Protein AF-A0A1J8PQL1-F1 (afdb_monomer)

Foldseek 3Di:
DDDDPFWDWAADPVDRFKIWTWGDPPDDPVQQVQQVVQLVVCVVLVAAAWAWDDKDWDDPPPDDDITTTTITTDQPPKDKFFLQDPDDPPDADDPVLLQQADPQLLVNLVSVLVSLVVPVQWAWARFIWIAHSNNHTHTHDTSDTGDPDPDDDPSNVRSVSSNVSSVRNSVNSVVSVVVCVPLPFQEEEEEEPCCCVVDPPVVVVVVVVLVVRQRYWYWYAHPVVRDIDTPHHHPCRVVDDGPYYHYHD

Sequence (249 aa):
LGEGTFKSAYAFRDNPNLIFLALQENEETQILTEEIRMLGELNKLGVKTPKFYRKASFTPGGGLIERHGLIVQRITEAKDIKLNEEIDENTRLSQEVLDYSNQKTLRDIKRLQQVFAHNPDLTVDDFQGIIDQDGQLYIIDPIDVGNTSEYTLDYSTNHELNLFNLMRVEEDIFEHHRRFTKKNSNHIIYIDKTLWESNDELREKLLKEGQENINKVIVQYDALTNEKTIITQPDNFRDLIFDTIEVIT

Radius of gyration: 23.53 Å; Cα contacts (8 Å, |Δi|>4): 413; chains: 1; bounding box: 64×40×65 Å

Organism: NCBI:txid2360

Structure (mmCIF, N/CA/C/O backbone):
data_AF-A0A1J8PQL1-F1
#
_entry.id   AF-A0A1J8PQL1-F1
#
loop_
_atom_site.group_PDB
_atom_site.id
_atom_site.type_symbol
_atom_site.label_atom_id
_atom_site.label_alt_id
_atom_site.label_comp_id
_atom_site.label_asym_id
_atom_site.label_entity_id
_atom_site.label_seq_id
_atom_site.pdbx_PDB_ins_code
_atom_site.Cartn_x
_atom_site.Cartn_y
_atom_site.Cartn_z
_atom_site.occupancy
_atom_site.B_iso_or_equiv
_atom_site.auth_seq_id
_atom_site.auth_comp_id
_atom_site.auth_asym_id
_atom_site.auth_atom_id
_atom_site.pdbx_PDB_model_num
ATOM 1 N N . LEU A 1 1 ? -3.520 5.932 -18.266 1.00 84.00 1 LEU A N 1
ATOM 2 C CA . LEU A 1 1 ? -3.990 5.613 -16.896 1.00 84.00 1 LEU A CA 1
ATOM 3 C C . LEU A 1 1 ? -3.491 6.662 -15.923 1.00 84.00 1 LEU A C 1
ATOM 5 O O . LEU A 1 1 ? -4.283 7.128 -15.127 1.00 84.00 1 LEU A O 1
ATOM 9 N N . GLY A 1 2 ? -2.232 7.064 -16.052 1.00 84.56 2 GLY A N 1
ATOM 10 C CA . GLY A 1 2 ? -1.658 8.230 -15.395 1.00 84.56 2 GLY A CA 1
ATOM 11 C C . GLY A 1 2 ? -0.368 8.611 -16.113 1.00 84.56 2 GLY A C 1
ATOM 12 O O . GLY A 1 2 ? 0.132 7.832 -16.935 1.00 84.56 2 GLY A O 1
ATOM 13 N N . GLU A 1 3 ? 0.138 9.796 -15.822 1.00 86.75 3 GLU A N 1
ATOM 14 C CA . GLU A 1 3 ? 1.417 10.288 -16.315 1.00 86.75 3 GLU A CA 1
ATOM 15 C C . GLU A 1 3 ? 2.187 10.863 -15.130 1.00 86.75 3 GLU A C 1
ATOM 17 O O . GLU A 1 3 ? 1.678 11.733 -14.429 1.00 86.75 3 GLU A O 1
ATOM 22 N N . GLY A 1 4 ? 3.377 10.323 -14.883 1.00 84.38 4 GLY A N 1
ATOM 23 C CA . GLY A 1 4 ? 4.329 10.840 -13.912 1.00 84.38 4 GLY A CA 1
ATOM 24 C C . GLY A 1 4 ? 5.528 11.477 -14.607 1.00 84.38 4 GLY A C 1
ATOM 25 O O . GLY A 1 4 ? 5.636 11.475 -15.837 1.00 84.38 4 GLY A O 1
ATOM 26 N N . THR A 1 5 ? 6.459 11.981 -13.797 1.00 85.81 5 THR A N 1
ATOM 27 C CA . THR A 1 5 ? 7.665 12.679 -14.266 1.00 85.81 5 THR A CA 1
ATOM 28 C C . THR A 1 5 ? 8.515 11.818 -15.199 1.00 85.81 5 THR A C 1
ATOM 30 O O . THR A 1 5 ? 8.931 12.297 -16.245 1.00 85.81 5 THR A O 1
ATOM 33 N N . PHE A 1 6 ? 8.730 10.545 -14.850 1.00 88.00 6 PHE A N 1
ATOM 34 C CA . PHE A 1 6 ? 9.636 9.650 -15.585 1.00 88.00 6 PHE A CA 1
ATOM 35 C C . PHE A 1 6 ? 8.916 8.591 -16.417 1.00 88.00 6 PHE A C 1
ATOM 37 O O . PHE A 1 6 ? 9.489 8.042 -17.360 1.00 88.00 6 PHE A O 1
ATOM 44 N N . LYS A 1 7 ? 7.661 8.272 -16.075 1.00 91.44 7 LYS A N 1
ATOM 45 C CA . LYS A 1 7 ? 6.903 7.188 -16.706 1.00 91.44 7 LYS A CA 1
ATOM 46 C C . LYS A 1 7 ? 5.443 7.553 -16.940 1.00 91.44 7 LYS A C 1
ATOM 48 O O . LYS A 1 7 ? 4.813 8.207 -16.113 1.00 91.44 7 LYS A O 1
ATOM 53 N N . SER A 1 8 ? 4.869 7.041 -18.023 1.00 92.00 8 SER A N 1
ATOM 54 C CA . SER A 1 8 ? 3.425 7.063 -18.276 1.00 92.00 8 SER A CA 1
ATOM 55 C C . SER A 1 8 ? 2.849 5.646 -18.227 1.00 92.00 8 SER A C 1
ATOM 57 O O . SER A 1 8 ? 3.434 4.695 -18.750 1.00 92.00 8 SER A O 1
ATOM 59 N N . ALA A 1 9 ? 1.670 5.492 -17.623 1.00 92.44 9 ALA A N 1
ATOM 60 C CA . ALA A 1 9 ? 1.007 4.202 -17.461 1.00 92.44 9 ALA A CA 1
ATOM 61 C C . ALA A 1 9 ? -0.063 3.967 -18.541 1.00 92.44 9 ALA A C 1
ATOM 63 O O . ALA A 1 9 ? -1.061 4.697 -18.633 1.00 92.44 9 ALA A O 1
ATOM 64 N N . TYR A 1 10 ? 0.087 2.885 -19.305 1.00 92.00 10 TYR A N 1
ATOM 65 C CA . TYR A 1 10 ? -0.828 2.460 -20.366 1.00 92.00 10 TYR A CA 1
ATOM 66 C C . TYR A 1 10 ? -1.550 1.163 -19.993 1.00 92.00 10 TYR A C 1
ATOM 68 O O . TYR A 1 10 ? -0.949 0.222 -19.480 1.00 92.00 10 TYR A O 1
ATOM 76 N N . ALA A 1 11 ? -2.852 1.098 -20.275 1.00 92.00 11 ALA A N 1
ATOM 77 C CA . ALA A 1 11 ? -3.638 -0.120 -20.102 1.00 92.00 11 ALA A CA 1
ATOM 78 C C . ALA A 1 11 ? -3.478 -1.048 -21.313 1.00 92.00 11 ALA A C 1
ATOM 80 O O . ALA A 1 11 ? -3.477 -0.583 -22.455 1.00 92.00 11 ALA A O 1
ATOM 81 N N . PHE A 1 12 ? -3.442 -2.359 -21.080 1.00 90.62 12 PHE A N 1
ATOM 82 C CA . PHE A 1 12 ? -3.642 -3.331 -22.152 1.00 90.62 12 PHE A CA 1
ATOM 83 C C . PHE A 1 12 ? -5.135 -3.475 -22.454 1.00 90.62 12 PHE A C 1
ATOM 85 O O . PHE A 1 12 ? -5.938 -3.671 -21.544 1.00 90.62 12 PHE A O 1
ATOM 92 N N . ARG A 1 13 ? -5.509 -3.417 -23.739 1.00 87.88 13 ARG A N 1
ATOM 93 C CA . ARG A 1 13 ? -6.907 -3.579 -24.177 1.00 87.88 13 ARG A CA 1
ATOM 94 C C . ARG A 1 13 ? -7.477 -4.942 -23.780 1.00 87.88 13 ARG A C 1
ATOM 96 O O . ARG A 1 13 ? -8.572 -5.006 -23.238 1.00 87.88 13 ARG A O 1
ATOM 103 N N . ASP A 1 14 ? -6.701 -5.998 -24.007 1.00 90.94 14 ASP A N 1
ATOM 104 C CA . ASP A 1 14 ? -7.158 -7.386 -23.858 1.00 90.94 14 ASP A CA 1
ATOM 105 C C . ASP A 1 14 ? -6.655 -8.043 -22.561 1.00 90.94 14 ASP A C 1
ATOM 107 O O . ASP A 1 14 ? -6.800 -9.248 -22.366 1.00 90.94 14 ASP A O 1
ATOM 111 N N . ASN A 1 15 ? -6.039 -7.267 -21.660 1.00 93.06 15 ASN A N 1
ATOM 112 C CA . ASN A 1 15 ? -5.609 -7.761 -20.355 1.00 93.06 15 ASN A CA 1
ATOM 113 C C . ASN A 1 15 ? -5.751 -6.672 -19.278 1.00 93.06 15 ASN A C 1
ATOM 115 O O . ASN A 1 15 ? -4.817 -5.898 -19.057 1.00 93.06 15 ASN A O 1
ATOM 119 N N . PRO A 1 16 ? -6.895 -6.608 -18.574 1.00 91.50 16 PRO A N 1
ATOM 120 C CA . PRO A 1 16 ? -7.147 -5.557 -17.594 1.00 91.50 16 PRO A CA 1
ATOM 121 C C . PRO A 1 16 ? -6.258 -5.663 -16.351 1.00 91.50 16 PRO A C 1
ATOM 123 O O . PRO A 1 16 ? -6.156 -4.682 -15.626 1.00 91.50 16 PRO A O 1
ATOM 126 N N . ASN A 1 17 ? -5.597 -6.802 -16.122 1.00 95.00 17 ASN A N 1
ATOM 127 C CA . ASN A 1 17 ? -4.769 -7.052 -14.939 1.00 95.00 17 ASN A CA 1
ATOM 128 C C . ASN A 1 17 ? -3.316 -6.592 -15.109 1.00 95.00 17 ASN A C 1
ATOM 130 O O . ASN A 1 17 ? -2.525 -6.719 -14.174 1.00 95.00 17 ASN A O 1
ATOM 134 N N . LEU A 1 18 ? -2.943 -6.093 -16.290 1.00 96.19 18 LEU A N 1
ATOM 135 C CA . LEU A 1 18 ? -1.595 -5.629 -16.595 1.00 96.19 18 LEU A CA 1
ATOM 136 C C . LEU A 1 18 ? -1.610 -4.176 -17.061 1.00 96.19 18 LEU A C 1
ATOM 138 O O . LEU A 1 18 ? -2.561 -3.708 -17.693 1.00 96.19 18 LEU A O 1
ATOM 142 N N . ILE A 1 19 ? -0.506 -3.488 -16.801 1.00 95.44 19 ILE A N 1
ATOM 143 C CA . ILE A 1 19 ? -0.196 -2.183 -17.386 1.00 95.44 19 ILE A CA 1
ATOM 144 C C . ILE A 1 19 ? 1.206 -2.193 -17.971 1.00 95.44 19 ILE A C 1
ATOM 146 O O . ILE A 1 19 ? 2.059 -2.990 -17.573 1.00 95.44 19 ILE A O 1
ATOM 150 N N . PHE A 1 20 ? 1.424 -1.303 -18.930 1.00 95.00 20 PHE A N 1
ATOM 151 C CA . PHE A 1 20 ? 2.747 -0.961 -19.415 1.00 95.00 20 PHE A CA 1
ATOM 152 C C . PHE A 1 20 ? 3.152 0.397 -18.841 1.00 95.00 20 PHE A C 1
ATOM 154 O O . PHE A 1 20 ? 2.496 1.400 -19.122 1.00 95.00 20 PHE A O 1
ATOM 161 N N . LEU A 1 21 ? 4.206 0.418 -18.030 1.00 94.69 21 LEU A N 1
ATOM 162 C CA . LEU A 1 21 ? 4.836 1.636 -17.528 1.00 94.69 21 LEU A CA 1
ATOM 163 C C . LEU A 1 21 ? 5.937 2.034 -18.510 1.00 94.69 21 LEU A C 1
ATOM 165 O O . LEU A 1 21 ? 7.013 1.437 -18.498 1.00 94.69 21 LEU A O 1
ATOM 169 N N . ALA A 1 22 ? 5.642 2.980 -19.397 1.00 93.81 22 ALA A N 1
ATOM 170 C CA . ALA A 1 22 ? 6.575 3.444 -20.417 1.00 93.81 22 ALA A CA 1
ATOM 171 C C . ALA A 1 22 ? 7.431 4.581 -19.876 1.00 93.81 22 ALA A C 1
ATOM 173 O O . ALA A 1 22 ? 6.878 5.509 -19.295 1.00 93.81 22 ALA A O 1
ATOM 174 N N . LEU A 1 23 ? 8.733 4.556 -20.138 1.00 93.38 23 LEU A N 1
ATOM 175 C CA . LEU A 1 23 ? 9.597 5.706 -19.910 1.00 93.38 23 LEU A CA 1
ATOM 176 C C . LEU A 1 23 ? 9.190 6.902 -20.785 1.00 93.38 23 LEU A C 1
ATOM 178 O O . LEU A 1 23 ? 8.766 6.750 -21.944 1.00 93.38 23 LEU A O 1
ATOM 182 N N . GLN A 1 24 ? 9.366 8.099 -20.231 1.00 89.50 24 GLN A N 1
ATOM 183 C CA . GLN A 1 24 ? 9.284 9.349 -20.980 1.00 89.50 24 GLN A CA 1
ATOM 184 C C . GLN A 1 24 ? 10.401 9.444 -22.038 1.00 89.50 24 GLN A C 1
ATOM 186 O O . GLN A 1 24 ? 11.319 8.624 -22.082 1.00 89.50 24 GLN A O 1
ATOM 191 N N . GLU A 1 25 ? 10.281 10.391 -22.976 1.00 82.75 25 GLU A N 1
ATOM 192 C CA . GLU A 1 25 ? 11.300 10.551 -24.025 1.00 82.75 25 GLU A CA 1
ATOM 193 C C . GLU A 1 25 ? 12.615 10.992 -23.398 1.00 82.75 25 GLU A C 1
ATOM 195 O O . GLU A 1 25 ? 12.621 11.868 -22.539 1.00 82.75 25 GLU A O 1
ATOM 200 N N . ASN A 1 26 ? 13.722 10.441 -23.897 1.00 83.19 26 ASN A N 1
ATOM 201 C CA . ASN A 1 26 ? 15.095 10.744 -23.473 1.00 83.19 26 ASN A CA 1
ATOM 202 C C . ASN A 1 26 ? 15.527 10.148 -22.123 1.00 83.19 26 ASN A C 1
ATOM 204 O O . ASN A 1 26 ? 16.679 10.333 -21.745 1.00 83.19 26 ASN A O 1
ATOM 208 N N . GLU A 1 27 ? 14.665 9.390 -21.444 1.00 87.25 27 GLU A N 1
ATOM 209 C CA . GLU A 1 27 ? 15.050 8.654 -20.238 1.00 87.25 27 GLU A CA 1
ATOM 210 C C . GLU A 1 27 ? 15.918 7.430 -20.562 1.00 87.25 27 GLU A C 1
ATOM 212 O O . GLU A 1 27 ? 15.696 6.706 -21.543 1.00 87.25 27 GLU A O 1
ATOM 217 N N . GLU A 1 28 ? 16.907 7.164 -19.711 1.00 87.50 28 GLU A N 1
ATOM 218 C CA . GLU A 1 28 ? 17.840 6.060 -19.910 1.00 87.50 28 GLU A CA 1
ATOM 219 C C . GLU A 1 28 ? 17.206 4.707 -19.567 1.00 87.50 28 GLU A C 1
ATOM 221 O O . GLU A 1 28 ? 16.705 4.469 -18.470 1.00 87.50 28 GLU A O 1
ATOM 226 N N . THR A 1 29 ? 17.306 3.741 -20.483 1.00 88.81 29 THR A N 1
ATOM 227 C CA . THR A 1 29 ? 16.756 2.387 -20.259 1.00 88.81 29 THR A CA 1
ATOM 228 C C . THR A 1 29 ? 17.408 1.633 -19.092 1.00 88.81 29 THR A C 1
ATOM 230 O O . THR A 1 29 ? 16.833 0.656 -18.601 1.00 88.81 29 THR A O 1
ATOM 233 N N . GLN A 1 30 ? 18.584 2.075 -18.626 1.00 89.75 30 GLN A N 1
ATOM 234 C CA . GLN A 1 30 ? 19.248 1.528 -17.442 1.00 89.75 30 GLN A CA 1
ATOM 235 C C . GLN A 1 30 ? 18.403 1.722 -16.175 1.00 89.75 30 GLN A C 1
ATOM 237 O O . GLN A 1 30 ? 18.366 0.806 -15.352 1.00 89.75 30 GLN A O 1
ATOM 242 N N . ILE A 1 31 ? 17.633 2.815 -16.084 1.00 88.31 31 ILE A N 1
ATOM 243 C CA . ILE A 1 31 ? 16.714 3.107 -14.970 1.00 88.31 31 ILE A CA 1
ATOM 244 C C . ILE A 1 31 ? 15.756 1.933 -14.735 1.00 88.31 31 ILE A C 1
ATOM 246 O O . ILE A 1 31 ? 15.565 1.493 -13.608 1.00 88.31 31 ILE A O 1
ATOM 250 N N . LEU A 1 32 ? 15.235 1.329 -15.809 1.00 92.31 32 LEU A N 1
ATOM 251 C CA . LEU A 1 32 ? 14.335 0.173 -15.715 1.00 92.31 32 LEU A CA 1
ATOM 252 C C . LEU A 1 32 ? 14.999 -1.058 -15.096 1.00 92.31 32 LEU A C 1
ATOM 254 O O . LEU A 1 32 ? 14.325 -1.900 -14.510 1.00 92.31 32 LEU A O 1
ATOM 258 N N . THR A 1 33 ? 16.305 -1.224 -15.301 1.00 91.94 33 THR A N 1
ATOM 259 C CA . THR A 1 33 ? 17.046 -2.367 -14.757 1.00 91.94 33 THR A CA 1
ATOM 260 C C . THR A 1 33 ? 17.330 -2.164 -13.276 1.00 91.94 33 THR A C 1
ATOM 262 O O . THR A 1 33 ? 17.146 -3.110 -12.510 1.00 91.94 33 THR A O 1
ATOM 265 N N . GLU A 1 34 ? 17.692 -0.945 -12.876 1.00 90.62 34 GLU A N 1
ATOM 266 C CA . GLU A 1 34 ? 17.861 -0.604 -11.463 1.00 90.62 34 GLU A CA 1
ATOM 267 C C . GLU A 1 34 ? 16.535 -0.688 -10.708 1.00 90.62 34 GLU A C 1
ATOM 269 O O . GLU A 1 34 ? 16.479 -1.366 -9.690 1.00 90.62 34 GLU A O 1
ATOM 274 N N . GLU A 1 35 ? 15.435 -0.155 -11.244 1.00 92.44 35 GLU A N 1
ATOM 275 C CA . GLU A 1 35 ? 14.118 -0.245 -10.598 1.00 92.44 35 GLU A CA 1
ATOM 276 C C . GLU A 1 35 ? 13.702 -1.705 -10.331 1.00 92.44 35 GLU A C 1
ATOM 278 O O . GLU A 1 35 ? 13.274 -2.048 -9.228 1.00 92.44 35 GLU A O 1
ATOM 283 N N . ILE A 1 36 ? 13.889 -2.606 -11.308 1.00 93.62 36 ILE A N 1
ATOM 284 C CA . ILE A 1 36 ? 13.628 -4.044 -11.118 1.00 93.62 3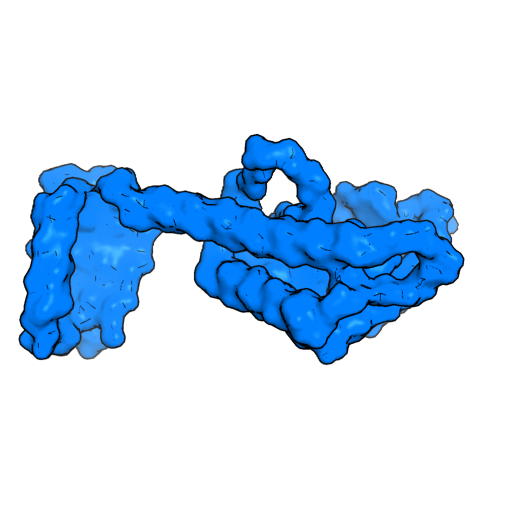6 ILE A CA 1
ATOM 285 C C . ILE A 1 36 ? 14.515 -4.619 -10.006 1.00 93.62 36 ILE A C 1
ATOM 287 O O . ILE A 1 36 ? 14.041 -5.439 -9.214 1.00 93.62 36 ILE A O 1
ATOM 291 N N . ARG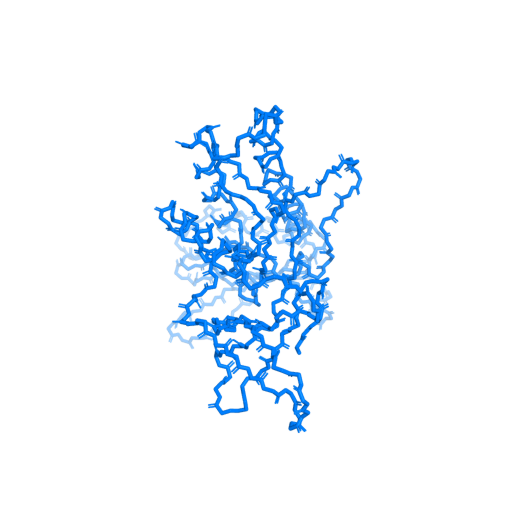 A 1 37 ? 15.794 -4.224 -9.950 1.00 94.19 37 ARG A N 1
ATOM 292 C CA . ARG A 1 37 ? 16.729 -4.664 -8.907 1.00 94.19 37 ARG A CA 1
ATOM 293 C C . ARG A 1 37 ? 16.260 -4.191 -7.531 1.00 94.19 37 ARG A C 1
ATOM 295 O O . ARG A 1 37 ? 16.118 -5.028 -6.643 1.00 94.19 37 ARG A O 1
ATOM 302 N N . MET A 1 38 ? 15.953 -2.903 -7.380 1.00 93.75 38 MET A N 1
ATOM 303 C CA . MET A 1 38 ? 15.501 -2.284 -6.129 1.00 93.75 38 MET A CA 1
ATOM 304 C C . MET A 1 38 ? 14.197 -2.900 -5.613 1.00 93.75 38 MET A C 1
ATOM 306 O O . MET A 1 38 ? 14.123 -3.348 -4.468 1.00 93.75 38 MET A O 1
ATOM 310 N N . LEU A 1 39 ? 13.177 -3.017 -6.472 1.00 94.38 39 LEU A N 1
ATOM 311 C CA . LEU A 1 39 ? 11.922 -3.699 -6.129 1.00 94.38 39 LEU A CA 1
ATOM 312 C C . LEU A 1 39 ? 12.162 -5.176 -5.780 1.00 94.38 39 LEU A C 1
ATOM 314 O O . LEU A 1 39 ? 11.469 -5.747 -4.936 1.00 94.38 39 LEU A O 1
ATOM 318 N N . GLY A 1 40 ? 13.146 -5.810 -6.419 1.00 94.12 40 GLY A N 1
ATOM 319 C CA . GLY A 1 40 ? 13.596 -7.159 -6.096 1.00 94.12 40 GLY A CA 1
ATOM 320 C C . GLY A 1 40 ? 14.170 -7.272 -4.682 1.00 94.12 40 GLY A C 1
ATOM 321 O O . GLY A 1 40 ? 13.804 -8.204 -3.966 1.00 94.12 40 GLY A O 1
ATOM 322 N N . GLU A 1 41 ? 15.020 -6.333 -4.261 1.00 93.31 41 GLU A N 1
ATOM 323 C CA . GLU A 1 41 ? 15.567 -6.300 -2.897 1.00 93.31 41 GLU A CA 1
ATOM 324 C C . GLU A 1 41 ? 14.464 -6.110 -1.849 1.00 93.31 41 GLU A C 1
ATOM 326 O O . GLU A 1 41 ? 14.394 -6.873 -0.885 1.00 93.31 41 GLU A O 1
ATOM 331 N N . LEU A 1 42 ? 13.520 -5.195 -2.085 1.00 94.69 42 LEU A N 1
ATOM 332 C CA . LEU A 1 42 ? 12.360 -5.007 -1.208 1.00 94.69 42 LEU A CA 1
ATOM 333 C C . LEU A 1 42 ? 11.509 -6.284 -1.095 1.00 94.69 42 LEU A C 1
ATOM 335 O O . LEU A 1 42 ? 11.171 -6.715 0.011 1.00 94.69 42 LEU A O 1
ATOM 339 N N . ASN A 1 43 ? 11.216 -6.952 -2.215 1.00 95.31 43 ASN A N 1
ATOM 340 C CA . ASN A 1 43 ? 10.458 -8.208 -2.202 1.00 95.31 43 ASN A CA 1
ATOM 341 C C . ASN A 1 43 ? 11.147 -9.317 -1.391 1.00 95.31 43 ASN A C 1
ATOM 343 O O . ASN A 1 43 ? 10.460 -10.088 -0.718 1.00 95.31 43 ASN A O 1
ATOM 347 N N . LYS A 1 44 ? 12.486 -9.410 -1.414 1.00 94.94 44 LYS A N 1
ATOM 348 C CA . LYS A 1 44 ? 13.233 -10.390 -0.597 1.00 94.94 44 LYS A CA 1
ATOM 349 C C . LYS A 1 44 ? 13.061 -10.146 0.901 1.00 94.94 44 LYS A C 1
ATOM 351 O O . LYS A 1 44 ? 13.074 -11.103 1.671 1.00 94.94 44 LYS A O 1
ATOM 356 N N . LEU A 1 45 ? 12.862 -8.891 1.301 1.00 95.06 45 LEU A N 1
ATOM 357 C CA . LEU A 1 45 ? 12.561 -8.498 2.679 1.00 95.06 45 LEU A CA 1
ATOM 358 C C . LEU A 1 45 ? 11.079 -8.695 3.047 1.00 95.06 45 LEU A C 1
ATOM 360 O O . LEU A 1 45 ? 10.673 -8.401 4.168 1.00 95.06 45 LEU A O 1
ATOM 364 N N . GLY A 1 46 ? 10.257 -9.201 2.122 1.00 94.25 46 GLY A N 1
ATOM 365 C CA . GLY A 1 46 ? 8.824 -9.402 2.328 1.00 94.25 46 GLY A CA 1
ATOM 366 C C . GLY A 1 46 ? 7.984 -8.137 2.138 1.00 94.25 46 GLY A C 1
ATOM 367 O O . GLY A 1 46 ? 6.794 -8.144 2.466 1.00 94.25 46 GLY A O 1
ATOM 368 N N . VAL A 1 47 ? 8.568 -7.063 1.597 1.00 96.12 47 VAL A N 1
ATOM 369 C CA . VAL A 1 47 ? 7.827 -5.864 1.195 1.00 96.12 47 VAL A CA 1
ATOM 370 C C . VAL A 1 47 ? 6.998 -6.184 -0.041 1.00 96.12 47 VAL A C 1
ATOM 372 O O . VAL A 1 47 ? 7.496 -6.749 -1.011 1.00 96.12 47 VAL A O 1
ATOM 375 N N . LYS A 1 48 ? 5.719 -5.811 -0.022 1.00 96.00 48 LYS A N 1
ATOM 376 C CA . LYS A 1 48 ? 4.833 -6.006 -1.169 1.00 96.00 48 LYS A CA 1
ATOM 377 C C . LYS A 1 48 ? 5.099 -4.947 -2.230 1.00 96.00 48 LYS A C 1
ATOM 379 O O . LYS A 1 48 ? 4.969 -3.757 -1.957 1.00 96.00 48 LYS A O 1
ATOM 384 N N . THR A 1 49 ? 5.363 -5.388 -3.452 1.00 96.62 49 THR A N 1
ATOM 385 C CA . THR A 1 49 ? 5.408 -4.542 -4.652 1.00 96.62 49 THR A CA 1
ATOM 386 C C . THR A 1 49 ? 4.428 -5.085 -5.696 1.00 96.62 49 THR A C 1
ATOM 388 O O . THR A 1 49 ? 4.044 -6.260 -5.622 1.00 96.62 49 THR A O 1
ATOM 391 N N . PRO A 1 50 ? 4.021 -4.300 -6.708 1.00 96.06 50 PRO A N 1
ATOM 392 C CA . PRO A 1 50 ? 3.317 -4.854 -7.854 1.00 96.06 50 PRO A CA 1
ATOM 393 C C . PRO A 1 50 ? 4.175 -5.925 -8.528 1.00 96.06 50 PRO A C 1
ATOM 395 O O . PRO A 1 50 ? 5.400 -5.796 -8.633 1.00 96.06 50 PRO A O 1
ATOM 398 N N . LYS A 1 51 ? 3.539 -6.997 -9.005 1.00 95.75 51 LYS A N 1
ATOM 399 C CA . LYS A 1 51 ? 4.270 -8.072 -9.679 1.00 95.75 51 LYS A CA 1
ATOM 400 C C . LYS A 1 51 ? 4.862 -7.582 -11.002 1.00 95.75 51 LYS A C 1
ATOM 402 O O . LYS A 1 51 ? 4.129 -7.190 -11.910 1.00 95.75 51 LYS A O 1
ATOM 407 N N . PHE A 1 52 ? 6.180 -7.684 -11.134 1.00 95.12 52 PHE A N 1
ATOM 408 C CA . PHE A 1 52 ? 6.887 -7.505 -12.398 1.00 95.12 52 PHE A CA 1
ATOM 409 C C . PHE A 1 52 ? 6.746 -8.750 -13.288 1.00 95.12 52 PHE A C 1
ATOM 411 O O . PHE A 1 52 ? 6.843 -9.881 -12.806 1.00 95.12 52 PHE A O 1
ATOM 418 N N . TYR A 1 53 ? 6.533 -8.547 -14.592 1.00 95.62 53 TYR A N 1
ATOM 419 C CA . TYR A 1 53 ? 6.443 -9.640 -15.566 1.00 95.62 53 TYR A CA 1
ATOM 420 C C . TYR A 1 53 ? 7.608 -9.643 -16.553 1.00 95.62 53 TYR A C 1
ATOM 422 O O . TYR A 1 53 ? 8.270 -10.668 -16.705 1.00 95.62 53 TYR A O 1
ATOM 430 N N . ARG A 1 54 ? 7.838 -8.533 -17.267 1.00 95.19 54 ARG A N 1
ATOM 431 C CA . ARG A 1 54 ? 8.951 -8.407 -18.224 1.00 95.19 54 ARG A CA 1
ATOM 432 C C . ARG A 1 54 ? 9.224 -6.957 -18.613 1.00 95.19 54 ARG A C 1
ATOM 434 O O . ARG A 1 54 ? 8.318 -6.126 -18.588 1.00 95.19 54 ARG A O 1
ATOM 441 N N . LYS A 1 55 ? 10.450 -6.694 -19.071 1.00 95.88 55 LYS A N 1
ATOM 442 C CA . LYS A 1 55 ? 10.776 -5.499 -19.859 1.00 95.88 55 LYS A CA 1
ATOM 443 C C . LYS A 1 55 ? 10.176 -5.642 -21.256 1.00 95.88 55 LYS A C 1
ATOM 445 O O . LYS A 1 55 ? 10.160 -6.742 -21.815 1.00 95.88 55 LYS A O 1
ATOM 450 N N . ALA A 1 56 ? 9.671 -4.551 -21.808 1.00 94.00 56 ALA A N 1
ATOM 451 C CA . ALA A 1 56 ? 9.162 -4.509 -23.170 1.00 94.00 56 ALA A CA 1
ATOM 452 C C . ALA A 1 56 ? 9.379 -3.120 -23.776 1.00 94.00 56 ALA A C 1
ATOM 454 O O . ALA A 1 56 ? 9.695 -2.160 -23.075 1.00 94.00 56 ALA A O 1
ATOM 455 N N . SER A 1 57 ? 9.197 -3.030 -25.084 1.00 91.69 57 SER A N 1
ATOM 456 C CA . SER A 1 57 ? 9.129 -1.771 -25.804 1.00 91.69 57 SER A CA 1
ATOM 457 C C . SER A 1 57 ? 7.911 -1.756 -26.718 1.00 91.69 57 SER A C 1
ATOM 459 O O . SER A 1 57 ? 7.399 -2.809 -27.112 1.00 91.69 57 SER A O 1
ATOM 461 N N . PHE A 1 58 ? 7.405 -0.563 -27.014 1.00 83.94 58 PHE A N 1
ATOM 462 C CA . PHE A 1 58 ? 6.364 -0.378 -28.016 1.00 83.94 58 PHE A CA 1
ATOM 463 C C . PHE A 1 58 ? 6.472 0.997 -28.662 1.00 83.94 58 PHE A C 1
ATOM 465 O O . PHE A 1 58 ? 7.010 1.933 -28.079 1.00 83.94 58 PHE A O 1
ATOM 472 N N . THR A 1 59 ? 5.901 1.134 -29.850 1.00 83.12 59 THR A N 1
ATOM 473 C CA . THR A 1 59 ? 5.812 2.409 -30.560 1.00 83.12 59 THR A CA 1
ATOM 474 C C . THR A 1 59 ? 4.381 2.940 -30.443 1.00 83.12 59 THR A C 1
ATOM 476 O O . THR A 1 59 ? 3.471 2.365 -31.053 1.00 83.12 59 THR A O 1
ATOM 479 N N . PRO A 1 60 ? 4.128 4.003 -29.657 1.00 71.50 60 PRO A N 1
ATOM 480 C CA . PRO A 1 60 ? 2.782 4.535 -29.487 1.00 71.50 60 PRO A CA 1
ATOM 481 C C . PRO A 1 60 ? 2.195 5.006 -30.822 1.00 71.50 60 PRO A C 1
ATOM 483 O O . PRO A 1 60 ? 2.835 5.744 -31.569 1.00 71.50 60 PRO A O 1
ATOM 486 N N . GLY A 1 61 ? 0.971 4.569 -31.140 1.00 68.38 61 GLY A N 1
ATOM 487 C CA . GLY A 1 61 ? 0.198 5.082 -32.279 1.00 68.38 61 GLY A CA 1
ATOM 488 C C . GLY A 1 61 ? 0.814 4.874 -33.670 1.00 68.38 61 GLY A C 1
ATOM 489 O O . GLY A 1 61 ? 0.408 5.562 -34.600 1.00 68.38 61 GLY A O 1
ATOM 490 N N . GLY A 1 62 ? 1.786 3.966 -33.829 1.00 63.91 62 GLY A N 1
ATOM 491 C CA . GLY A 1 62 ? 2.499 3.789 -35.102 1.00 63.91 62 GLY A CA 1
ATOM 492 C C . GLY A 1 62 ? 3.438 4.949 -35.455 1.00 63.91 62 GLY A C 1
ATOM 493 O O . GLY A 1 62 ? 3.746 5.141 -36.629 1.00 63.91 62 GLY A O 1
ATOM 494 N N . GLY A 1 63 ? 3.860 5.735 -34.456 1.00 67.38 63 GLY A N 1
ATOM 495 C CA . GLY A 1 63 ? 4.870 6.781 -34.608 1.00 67.38 63 GLY A CA 1
ATOM 496 C C . GLY A 1 63 ? 6.271 6.239 -34.921 1.00 67.38 63 GLY A C 1
ATOM 497 O O . GLY A 1 63 ? 6.448 5.082 -35.286 1.00 67.38 63 GLY A O 1
ATOM 498 N N . LEU A 1 64 ? 7.290 7.088 -34.776 1.00 72.31 64 LEU A N 1
ATOM 499 C CA . LEU A 1 64 ? 8.690 6.719 -35.048 1.00 72.31 64 LEU A CA 1
ATOM 500 C C . LEU A 1 64 ? 9.510 6.448 -33.779 1.00 72.31 64 LEU A C 1
ATOM 502 O O . LEU A 1 64 ? 10.621 5.937 -33.875 1.00 72.31 64 LEU A O 1
ATOM 506 N N . ILE A 1 65 ? 8.980 6.796 -32.604 1.00 79.94 65 ILE A N 1
ATOM 507 C CA . ILE A 1 65 ? 9.712 6.734 -31.336 1.00 79.94 65 ILE A CA 1
ATOM 508 C C . ILE A 1 65 ? 9.278 5.484 -30.572 1.00 79.94 65 ILE A C 1
ATOM 510 O O . ILE A 1 65 ? 8.128 5.362 -30.144 1.00 79.94 65 ILE A O 1
ATOM 514 N N . GLU A 1 66 ? 10.205 4.541 -30.426 1.00 87.56 66 GLU A N 1
ATOM 515 C CA . GLU A 1 66 ? 10.055 3.392 -29.540 1.00 87.56 66 GLU A CA 1
ATOM 516 C C . GLU A 1 66 ? 10.161 3.850 -28.079 1.00 87.56 66 GLU A C 1
ATOM 518 O O . GLU A 1 66 ? 11.061 4.599 -27.705 1.00 87.56 66 GLU A O 1
ATOM 523 N N . ARG A 1 67 ? 9.224 3.402 -27.244 1.00 88.88 67 ARG A N 1
ATOM 524 C CA . ARG A 1 67 ? 9.231 3.619 -25.799 1.00 88.88 67 ARG A CA 1
ATOM 525 C C . ARG A 1 67 ? 9.549 2.313 -25.098 1.00 88.88 67 ARG A C 1
ATOM 527 O O . ARG A 1 67 ? 8.842 1.322 -25.289 1.00 88.88 67 ARG A O 1
ATOM 534 N N . HIS A 1 68 ? 10.581 2.321 -24.266 1.00 93.94 68 HIS A N 1
ATOM 535 C CA . HIS A 1 68 ? 10.932 1.200 -23.398 1.00 93.94 68 HIS A CA 1
ATOM 536 C C . HIS A 1 68 ? 10.190 1.306 -22.066 1.00 93.94 68 HIS A C 1
ATOM 538 O O . HIS A 1 68 ? 9.858 2.398 -21.616 1.00 93.94 68 HIS A O 1
ATOM 544 N N . GLY A 1 69 ? 9.918 0.172 -21.429 1.00 95.25 69 GLY A N 1
ATOM 545 C CA . GLY A 1 69 ? 9.158 0.159 -20.189 1.00 95.25 69 GLY A CA 1
ATOM 546 C C . GLY A 1 69 ? 8.986 -1.222 -19.574 1.00 95.25 69 GLY A C 1
ATOM 547 O O . GLY A 1 69 ? 9.588 -2.214 -20.005 1.00 95.25 69 GLY A O 1
ATOM 548 N N . LEU A 1 70 ? 8.133 -1.280 -18.555 1.00 96.06 70 LEU A N 1
ATOM 549 C CA . LEU A 1 70 ? 7.855 -2.479 -17.769 1.00 96.06 70 LEU A CA 1
ATOM 550 C C . LEU A 1 70 ? 6.414 -2.932 -17.968 1.00 96.06 70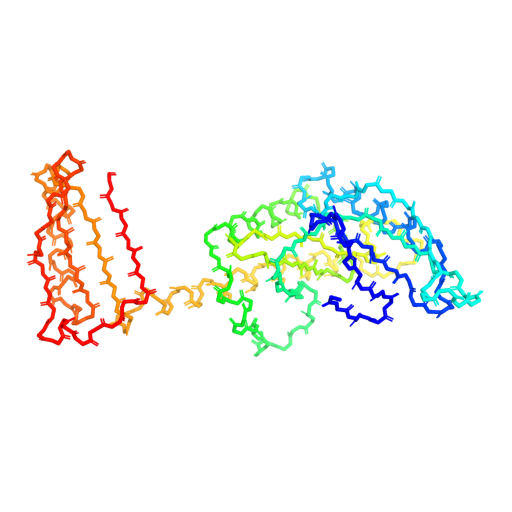 LEU A C 1
ATOM 552 O O . LEU A 1 70 ? 5.486 -2.130 -17.903 1.00 96.06 70 LEU A O 1
ATOM 556 N N . ILE A 1 71 ? 6.214 -4.237 -18.146 1.00 96.56 71 ILE A N 1
ATOM 557 C CA . ILE A 1 71 ? 4.901 -4.857 -17.970 1.00 96.56 71 ILE A CA 1
ATOM 558 C C . ILE A 1 71 ? 4.796 -5.313 -16.520 1.00 96.56 71 ILE A C 1
ATOM 560 O O . ILE A 1 71 ? 5.549 -6.191 -16.083 1.00 96.56 71 ILE A O 1
ATOM 564 N N . VAL A 1 72 ? 3.846 -4.729 -15.796 1.00 96.50 72 VAL A N 1
ATOM 565 C CA . VAL A 1 72 ? 3.623 -4.974 -14.367 1.00 96.50 72 VAL A CA 1
ATOM 566 C C . VAL A 1 72 ? 2.149 -5.245 -14.083 1.00 96.50 72 VAL A C 1
ATOM 568 O O . VAL A 1 72 ? 1.273 -4.992 -14.915 1.00 96.50 72 VAL A O 1
ATOM 571 N N . GLN A 1 73 ? 1.877 -5.787 -12.899 1.00 96.88 73 GLN A N 1
ATOM 572 C CA . GLN A 1 73 ? 0.529 -5.932 -12.372 1.00 96.88 73 GLN A CA 1
ATOM 573 C C . GLN A 1 73 ? -0.163 -4.571 -12.309 1.00 96.88 73 GLN A C 1
ATOM 575 O O . GLN A 1 73 ? 0.376 -3.611 -11.763 1.00 96.88 73 GLN A O 1
ATOM 580 N N . ARG A 1 74 ? -1.388 -4.511 -12.826 1.00 95.44 74 ARG A N 1
ATOM 581 C CA . ARG A 1 74 ? -2.274 -3.378 -12.601 1.00 95.44 74 ARG A CA 1
ATOM 582 C C . ARG A 1 74 ? -2.878 -3.480 -11.210 1.00 95.44 74 ARG A C 1
ATOM 584 O O . ARG A 1 74 ? -3.518 -4.481 -10.898 1.00 95.44 74 ARG A O 1
ATOM 591 N N . ILE A 1 75 ? -2.747 -2.412 -10.439 1.00 94.50 75 ILE A N 1
ATOM 592 C CA . ILE A 1 75 ? -3.557 -2.179 -9.247 1.00 94.50 75 ILE A CA 1
ATOM 593 C C . ILE A 1 75 ? -4.664 -1.200 -9.653 1.00 94.50 75 ILE A C 1
ATOM 595 O O . ILE A 1 75 ? -4.388 -0.122 -10.183 1.00 94.50 75 ILE A O 1
ATOM 599 N N . THR A 1 76 ? -5.923 -1.621 -9.558 1.00 89.19 76 THR A N 1
ATOM 600 C CA . THR A 1 76 ? -7.063 -0.879 -10.116 1.00 89.19 76 THR A CA 1
ATOM 601 C C . THR A 1 76 ? -7.567 0.193 -9.162 1.00 89.19 76 THR A C 1
ATOM 603 O O . THR A 1 76 ? -7.786 -0.077 -7.988 1.00 89.19 76 THR A O 1
ATOM 606 N N . GLU A 1 77 ? -7.783 1.398 -9.700 1.00 86.69 77 GLU A N 1
ATOM 607 C CA . GLU A 1 77 ? -8.223 2.601 -8.967 1.00 86.69 77 GLU A CA 1
ATOM 608 C C . GLU A 1 77 ? -7.372 2.900 -7.726 1.00 86.69 77 GLU A C 1
ATOM 610 O O . GLU A 1 77 ? -7.874 3.391 -6.726 1.00 86.69 77 GLU A O 1
ATOM 615 N N . ALA A 1 78 ? -6.076 2.594 -7.790 1.00 92.12 78 ALA A N 1
ATOM 616 C CA . ALA A 1 78 ? -5.171 2.829 -6.680 1.00 92.12 78 ALA A CA 1
ATOM 617 C C . ALA A 1 78 ? -4.960 4.329 -6.420 1.00 92.12 78 ALA A C 1
ATOM 619 O O . ALA A 1 78 ? -5.051 5.148 -7.341 1.00 92.12 78 ALA A O 1
ATOM 620 N N . LYS A 1 79 ? -4.644 4.667 -5.171 1.00 93.81 79 LYS A N 1
ATOM 621 C CA . LYS A 1 79 ? -4.270 6.016 -4.741 1.00 93.81 79 LYS A CA 1
ATOM 622 C C . LYS A 1 79 ? -2.791 6.070 -4.403 1.00 93.81 79 LYS A C 1
ATOM 624 O O . LYS A 1 79 ? -2.315 5.246 -3.624 1.00 93.81 79 LYS A O 1
ATOM 629 N N . ASP A 1 80 ? -2.094 7.034 -4.994 1.00 92.12 80 ASP A N 1
ATOM 630 C CA . ASP A 1 80 ? -0.685 7.290 -4.709 1.00 92.12 80 ASP A CA 1
ATOM 631 C C . ASP A 1 80 ? -0.526 7.793 -3.272 1.00 92.12 80 ASP A C 1
ATOM 633 O O . ASP A 1 80 ? -1.269 8.663 -2.813 1.00 92.12 80 ASP A O 1
ATOM 637 N N . ILE A 1 81 ? 0.461 7.250 -2.568 1.00 91.81 81 ILE A N 1
ATOM 638 C CA . ILE A 1 81 ? 0.854 7.666 -1.226 1.00 91.81 81 ILE A CA 1
ATOM 639 C C . ILE A 1 81 ? 2.359 7.921 -1.203 1.00 91.81 81 ILE A C 1
ATOM 641 O O . ILE A 1 81 ? 3.165 7.056 -1.548 1.00 91.81 81 ILE A O 1
ATOM 645 N N . LYS A 1 82 ? 2.750 9.115 -0.765 1.00 88.88 82 LYS A N 1
ATOM 646 C CA . LYS A 1 82 ? 4.150 9.445 -0.508 1.00 88.88 82 LYS A CA 1
ATOM 647 C C . LYS A 1 82 ? 4.526 9.026 0.913 1.00 88.88 82 LYS A C 1
ATOM 649 O O . LYS A 1 82 ? 3.817 9.334 1.868 1.00 88.88 82 LYS A O 1
ATOM 654 N N . LEU A 1 83 ? 5.635 8.297 1.041 1.00 89.06 83 LEU A N 1
ATOM 655 C CA . LEU A 1 83 ? 6.184 7.795 2.311 1.00 89.06 83 LEU A CA 1
ATOM 656 C C . LEU A 1 83 ? 7.546 8.438 2.636 1.00 89.06 83 LEU A C 1
ATOM 658 O O . LEU A 1 83 ? 8.146 8.150 3.667 1.00 89.06 83 LEU A O 1
ATOM 662 N N . ASN A 1 84 ? 8.038 9.311 1.761 1.00 79.00 84 ASN A N 1
ATOM 663 C CA . ASN A 1 84 ? 9.306 10.026 1.860 1.00 79.00 84 ASN A CA 1
ATOM 664 C C . ASN A 1 84 ? 9.143 11.532 2.064 1.00 79.00 84 ASN A C 1
ATOM 666 O O . ASN A 1 84 ? 10.151 12.227 2.042 1.00 79.00 84 ASN A O 1
ATOM 670 N N . GLU A 1 85 ? 7.920 12.053 2.201 1.00 63.59 85 GLU A N 1
ATOM 671 C CA . GLU A 1 85 ? 7.736 13.494 2.385 1.00 63.59 85 GLU A CA 1
ATOM 672 C C . GLU A 1 85 ? 8.517 13.953 3.626 1.00 63.59 85 GLU A C 1
ATOM 674 O O . GLU A 1 85 ? 8.261 13.495 4.741 1.00 63.59 85 GLU A O 1
ATOM 679 N N . GLU A 1 86 ? 9.511 14.822 3.411 1.00 57.78 86 GLU A N 1
ATOM 680 C CA . GLU A 1 86 ? 10.125 15.626 4.465 1.00 57.78 86 GLU A CA 1
ATOM 681 C C . GLU A 1 86 ? 9.053 16.574 4.991 1.00 57.78 86 GLU A C 1
ATOM 683 O O . GLU A 1 86 ? 8.447 17.326 4.224 1.00 57.78 86 GLU A O 1
ATOM 688 N N . ILE A 1 87 ? 8.760 16.502 6.286 1.00 53.44 87 ILE A N 1
ATOM 689 C CA . ILE A 1 87 ? 7.529 17.083 6.814 1.00 53.44 87 ILE A CA 1
ATOM 690 C C . ILE A 1 87 ? 7.815 18.137 7.872 1.00 53.44 87 ILE A C 1
ATOM 692 O O . ILE A 1 87 ? 8.277 17.860 8.977 1.00 53.44 87 ILE A O 1
ATOM 696 N N . ASP A 1 88 ? 7.435 19.360 7.501 1.00 53.69 88 ASP A N 1
ATOM 697 C CA . ASP A 1 88 ? 6.666 20.255 8.360 1.00 53.69 88 ASP A CA 1
ATOM 698 C C . ASP A 1 88 ? 5.470 19.478 8.927 1.00 53.69 88 ASP A C 1
ATOM 700 O O . ASP A 1 88 ? 4.607 19.044 8.161 1.00 53.69 88 ASP A O 1
ATOM 704 N N . GLU A 1 89 ? 5.441 19.318 10.254 1.00 56.09 89 GLU A N 1
ATOM 705 C CA . GLU A 1 89 ? 4.454 18.633 11.112 1.00 56.09 89 GLU A CA 1
ATOM 706 C C . GLU A 1 89 ? 2.965 18.816 10.742 1.00 56.09 89 GLU A C 1
ATOM 708 O O . GLU A 1 89 ? 2.107 18.051 11.186 1.00 56.09 89 GLU A O 1
ATOM 713 N N . ASN A 1 90 ? 2.642 19.801 9.904 1.00 61.97 90 ASN A N 1
ATOM 714 C CA . ASN A 1 90 ? 1.298 20.079 9.406 1.00 61.97 90 ASN A CA 1
ATOM 715 C C . ASN A 1 90 ? 0.898 19.299 8.141 1.00 61.97 90 ASN A C 1
ATOM 717 O O . ASN A 1 90 ? -0.276 19.328 7.758 1.00 61.97 90 ASN A O 1
ATOM 721 N N . THR A 1 91 ? 1.827 18.603 7.485 1.00 73.06 91 THR A N 1
ATOM 722 C CA . THR A 1 91 ? 1.521 17.835 6.270 1.00 73.06 91 THR A CA 1
ATOM 723 C C . THR A 1 91 ? 0.815 16.532 6.644 1.00 73.06 91 THR A C 1
ATOM 725 O O . THR A 1 91 ? 1.349 15.704 7.382 1.00 73.06 91 THR A O 1
ATOM 728 N N . ARG A 1 92 ? -0.416 16.361 6.152 1.00 80.06 92 ARG A N 1
ATOM 729 C CA . ARG A 1 92 ? -1.282 15.198 6.399 1.00 80.06 92 ARG A CA 1
ATOM 730 C C . ARG A 1 92 ? -1.523 14.433 5.106 1.00 80.06 92 ARG A C 1
ATOM 732 O O . ARG A 1 92 ? -1.543 15.035 4.033 1.00 80.06 92 ARG A O 1
ATOM 739 N N . LEU A 1 93 ? -1.774 13.127 5.217 1.00 88.62 93 LEU A N 1
ATOM 740 C CA . LEU A 1 93 ? -2.247 12.328 4.085 1.00 88.62 93 LEU A CA 1
ATOM 741 C C . LEU A 1 93 ? -3.506 12.939 3.460 1.00 88.62 93 LEU A C 1
ATOM 743 O O . LEU A 1 93 ? -4.379 13.471 4.153 1.00 88.62 93 LEU A O 1
ATOM 747 N N . SER A 1 94 ? -3.605 12.839 2.135 1.00 89.06 94 SER A N 1
ATOM 748 C CA . SER A 1 94 ? -4.780 13.307 1.407 1.00 89.06 94 SER A CA 1
ATOM 749 C C . SER A 1 94 ? -6.028 12.526 1.828 1.00 89.06 94 SER A C 1
ATOM 751 O O . SER A 1 94 ? -5.960 11.345 2.176 1.00 89.06 94 SER A O 1
ATOM 753 N N . GLN A 1 95 ? -7.192 13.175 1.756 1.00 87.62 95 GLN A N 1
ATOM 754 C CA . GLN A 1 95 ? -8.460 12.529 2.097 1.00 87.62 95 GLN A CA 1
ATOM 755 C C . GLN A 1 95 ? -8.704 11.270 1.250 1.00 87.62 95 GLN A C 1
ATOM 757 O O . GLN A 1 95 ? -9.145 10.265 1.785 1.00 87.62 95 GLN A O 1
ATOM 762 N N . GLU A 1 96 ? -8.334 11.284 -0.034 1.00 89.38 96 GLU A N 1
ATOM 763 C CA . GLU A 1 96 ? -8.498 10.123 -0.919 1.00 89.38 96 GLU A CA 1
ATOM 764 C C . GLU A 1 96 ? -7.674 8.907 -0.471 1.00 89.38 96 GLU A C 1
ATOM 766 O O . GLU A 1 96 ? -8.152 7.777 -0.546 1.00 89.38 96 GLU A O 1
ATOM 771 N N . VAL A 1 97 ? -6.445 9.131 0.008 1.00 92.00 97 VAL A N 1
ATOM 772 C CA . VAL A 1 97 ? -5.591 8.072 0.568 1.00 92.00 97 VAL A CA 1
ATOM 773 C C . VAL A 1 97 ? -6.184 7.539 1.867 1.00 92.00 97 VAL A C 1
ATOM 775 O O . VAL A 1 97 ? -6.202 6.328 2.096 1.00 92.00 97 VAL A O 1
ATOM 778 N N . LEU A 1 98 ? -6.684 8.437 2.714 1.00 91.31 98 LEU A N 1
ATOM 779 C CA . LEU A 1 98 ? -7.300 8.073 3.982 1.00 91.31 98 LEU A CA 1
ATOM 780 C C . LEU A 1 98 ? -8.588 7.259 3.783 1.00 91.31 98 LEU A C 1
ATOM 782 O O . LEU A 1 98 ? -8.754 6.243 4.450 1.00 91.31 98 LEU A O 1
ATOM 786 N N . ASP A 1 99 ? -9.430 7.632 2.817 1.00 88.94 99 ASP A N 1
ATOM 787 C CA . ASP A 1 99 ? -10.681 6.930 2.495 1.00 88.94 99 ASP A CA 1
ATOM 788 C C . ASP A 1 99 ? -10.443 5.495 1.987 1.00 88.94 99 ASP A C 1
ATOM 790 O O . ASP A 1 99 ? -11.291 4.621 2.159 1.00 88.94 99 ASP A O 1
ATOM 794 N N . TYR A 1 100 ? -9.286 5.242 1.368 1.00 92.81 100 TYR A N 1
ATOM 795 C CA . TYR A 1 100 ? -8.865 3.913 0.905 1.00 92.81 100 TYR A CA 1
ATOM 796 C C . TYR A 1 100 ? -8.116 3.128 1.989 1.00 92.81 100 TYR A C 1
ATOM 798 O O . TYR A 1 100 ? -7.963 1.908 1.896 1.00 92.81 100 TYR A O 1
ATOM 806 N N . SER A 1 101 ? -7.641 3.810 3.030 1.00 91.94 101 SER A N 1
ATOM 807 C CA . SER A 1 101 ? -6.902 3.181 4.114 1.00 91.94 101 SER A CA 1
ATOM 808 C C . SER A 1 101 ? -7.844 2.411 5.038 1.00 91.94 101 SER A C 1
ATOM 810 O O . SER A 1 101 ? -8.973 2.816 5.288 1.00 91.94 101 SER A O 1
ATOM 812 N N . ASN A 1 102 ? -7.396 1.262 5.541 1.00 87.00 102 ASN A N 1
ATOM 813 C CA . ASN A 1 102 ? -8.139 0.459 6.511 1.00 87.00 102 ASN A CA 1
ATOM 814 C C . ASN A 1 102 ? -7.197 -0.432 7.345 1.00 87.00 102 ASN A C 1
ATOM 816 O O . ASN A 1 102 ? -5.974 -0.271 7.360 1.00 87.00 102 ASN A O 1
ATOM 820 N N . GLN A 1 103 ? -7.752 -1.423 8.052 1.00 86.19 103 GLN A N 1
ATOM 821 C CA . GLN A 1 103 ? -6.962 -2.360 8.859 1.00 86.19 103 GLN A CA 1
ATOM 822 C C . GLN A 1 103 ? -5.918 -3.162 8.063 1.00 86.19 103 GLN A C 1
ATOM 824 O O . GLN A 1 103 ? -4.936 -3.614 8.657 1.00 86.19 103 GLN A O 1
ATOM 829 N N . LYS A 1 104 ? -6.122 -3.413 6.763 1.00 90.69 104 LYS A N 1
ATOM 830 C CA . LYS A 1 104 ? -5.106 -4.041 5.903 1.00 90.69 104 LYS A CA 1
ATOM 831 C C . LYS A 1 104 ? -3.944 -3.077 5.680 1.00 90.69 104 LYS A C 1
ATOM 833 O O . LYS A 1 104 ? -2.808 -3.477 5.913 1.00 90.69 104 LYS A O 1
ATOM 838 N N . THR A 1 105 ? -4.232 -1.810 5.382 1.00 94.50 105 THR A N 1
ATOM 839 C CA . THR A 1 105 ? -3.218 -0.754 5.226 1.00 94.50 105 THR A CA 1
ATOM 840 C C . THR A 1 105 ? -2.369 -0.628 6.481 1.00 94.50 105 THR A C 1
ATOM 842 O O . THR A 1 105 ? -1.147 -0.710 6.406 1.00 94.50 105 THR A O 1
ATOM 845 N N . LEU A 1 106 ? -3.006 -0.549 7.656 1.00 92.62 106 LEU A N 1
ATOM 846 C CA . LEU A 1 106 ? -2.307 -0.506 8.945 1.00 92.62 106 LEU A CA 1
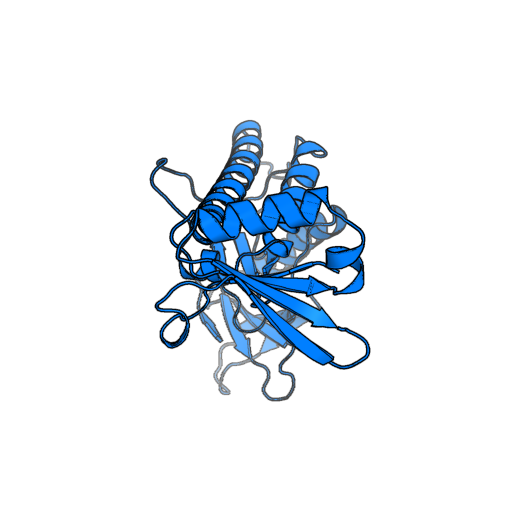ATOM 847 C C . LEU A 1 106 ? -1.432 -1.744 9.174 1.00 92.62 106 LEU A C 1
ATOM 849 O O . LEU A 1 106 ? -0.297 -1.626 9.633 1.00 92.62 106 LEU A O 1
ATOM 853 N N . ARG A 1 107 ? -1.926 -2.941 8.829 1.00 92.12 107 ARG A N 1
ATOM 854 C CA . ARG A 1 107 ? -1.134 -4.178 8.917 1.00 92.12 107 ARG A CA 1
ATOM 855 C C . ARG A 1 107 ? 0.086 -4.143 8.002 1.00 92.12 107 ARG A C 1
ATOM 857 O O . ARG A 1 107 ? 1.141 -4.628 8.402 1.00 92.12 107 ARG A O 1
ATOM 864 N N . ASP A 1 108 ? -0.039 -3.601 6.797 1.00 96.69 108 ASP A N 1
ATOM 865 C CA . ASP A 1 108 ? 1.079 -3.512 5.862 1.00 96.69 108 ASP A CA 1
ATOM 866 C C . ASP A 1 108 ? 2.084 -2.423 6.259 1.00 96.69 108 ASP A C 1
ATOM 868 O O . ASP A 1 108 ? 3.281 -2.693 6.232 1.00 96.69 108 ASP A O 1
ATOM 872 N N . ILE A 1 109 ? 1.633 -1.264 6.751 1.00 96.06 109 ILE A N 1
ATOM 873 C CA . ILE A 1 109 ? 2.508 -0.237 7.343 1.00 96.06 109 ILE A CA 1
ATOM 874 C C . ILE A 1 109 ? 3.268 -0.798 8.551 1.00 96.06 109 ILE A C 1
ATOM 876 O O . ILE A 1 109 ? 4.484 -0.649 8.634 1.00 96.06 109 ILE A O 1
ATOM 880 N N . LYS A 1 110 ? 2.601 -1.533 9.451 1.00 93.50 110 LYS A N 1
ATOM 881 C CA . LYS A 1 110 ? 3.276 -2.202 10.576 1.00 93.50 110 LYS A CA 1
ATOM 882 C C . LYS A 1 110 ? 4.311 -3.226 10.127 1.00 93.50 110 LYS A C 1
ATOM 884 O O . LYS A 1 110 ? 5.377 -3.316 10.731 1.00 93.50 110 LYS A O 1
ATOM 889 N N . ARG A 1 111 ? 4.022 -3.991 9.074 1.00 95.94 111 ARG A N 1
ATOM 890 C CA . ARG A 1 111 ? 5.002 -4.913 8.485 1.00 95.94 111 ARG A CA 1
ATOM 891 C C . ARG A 1 111 ? 6.192 -4.163 7.899 1.00 95.94 111 ARG A C 1
ATOM 893 O O . ARG A 1 111 ? 7.314 -4.592 8.128 1.00 95.94 111 ARG A O 1
ATOM 900 N N . LEU A 1 112 ? 5.973 -3.044 7.207 1.00 96.62 112 LEU A N 1
ATOM 901 C CA . LEU A 1 112 ? 7.058 -2.191 6.714 1.00 96.62 112 LEU A CA 1
ATOM 902 C C . LEU A 1 112 ? 7.919 -1.669 7.869 1.00 96.62 112 LEU A C 1
ATOM 904 O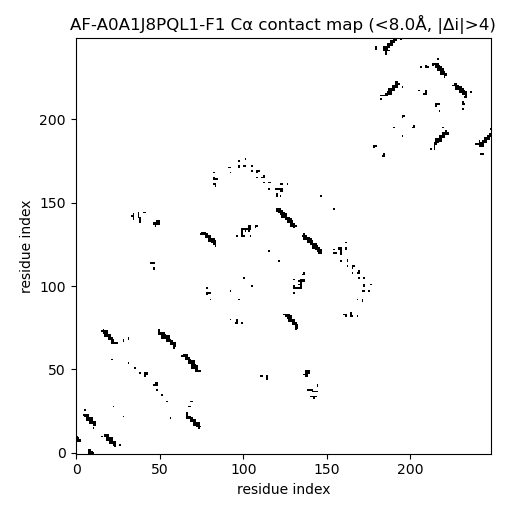 O . LEU A 1 112 ? 9.129 -1.853 7.839 1.00 96.62 112 LEU A O 1
ATOM 908 N N . GLN A 1 113 ? 7.314 -1.125 8.928 1.00 95.44 113 GLN A N 1
ATOM 909 C CA . GLN A 1 113 ? 8.052 -0.689 10.122 1.00 95.44 113 GLN A CA 1
ATOM 910 C C . GLN A 1 113 ? 8.883 -1.830 10.725 1.00 95.44 113 GLN A C 1
ATOM 912 O O . GLN A 1 113 ? 10.032 -1.624 11.101 1.00 95.44 113 GLN A O 1
ATOM 917 N N . GLN A 1 114 ? 8.333 -3.049 10.783 1.00 95.44 114 GLN A N 1
ATOM 918 C CA . GLN A 1 114 ? 9.080 -4.228 11.225 1.00 95.44 114 GLN A CA 1
ATOM 919 C C . GLN A 1 114 ? 10.243 -4.550 10.285 1.00 95.44 114 GLN A C 1
ATOM 921 O O . GLN A 1 114 ? 11.325 -4.855 10.774 1.00 95.44 114 GLN A O 1
ATOM 926 N N . VAL A 1 115 ? 10.058 -4.482 8.964 1.00 95.19 115 VAL A N 1
ATOM 927 C CA . VAL A 1 115 ? 11.148 -4.688 7.999 1.00 95.19 115 VAL A CA 1
ATOM 928 C C . VAL A 1 115 ? 12.281 -3.696 8.257 1.00 95.19 115 VAL A C 1
ATOM 930 O O . VAL A 1 115 ? 13.417 -4.134 8.409 1.00 95.19 115 VAL A O 1
ATOM 933 N N . PHE A 1 116 ? 11.988 -2.403 8.396 1.00 92.94 116 PHE A N 1
ATOM 934 C CA . PHE A 1 116 ? 13.004 -1.398 8.722 1.00 92.94 116 PHE A CA 1
ATOM 935 C C . PHE A 1 116 ? 13.662 -1.674 10.082 1.00 92.94 116 PHE A C 1
ATOM 937 O O . PHE A 1 116 ? 14.881 -1.756 10.164 1.00 92.94 116 PHE A O 1
ATOM 944 N N . ALA A 1 117 ? 12.887 -1.953 11.132 1.00 91.31 117 ALA A N 1
ATOM 945 C CA . ALA A 1 117 ? 13.437 -2.230 12.462 1.00 91.31 117 ALA A CA 1
ATOM 946 C C . ALA A 1 117 ? 14.389 -3.446 12.510 1.00 91.31 117 ALA A C 1
ATOM 948 O O . ALA A 1 117 ? 15.306 -3.473 13.327 1.00 91.31 117 ALA A O 1
ATOM 949 N N . HIS A 1 118 ? 14.189 -4.454 11.652 1.00 93.31 118 HIS A N 1
ATOM 950 C CA . HIS A 1 118 ? 15.084 -5.617 11.551 1.00 93.31 118 HIS A CA 1
ATOM 951 C C . HIS A 1 118 ? 16.268 -5.402 10.594 1.00 93.31 118 HIS A C 1
ATOM 953 O O . HIS A 1 118 ? 17.174 -6.234 10.568 1.00 93.31 118 HIS A O 1
ATOM 959 N N . ASN A 1 119 ? 16.268 -4.322 9.810 1.00 91.12 119 ASN A N 1
ATOM 960 C CA . ASN A 1 119 ? 17.298 -4.000 8.825 1.00 91.12 119 ASN A CA 1
ATOM 961 C C . ASN A 1 119 ? 17.761 -2.545 9.041 1.00 91.12 119 ASN A C 1
ATOM 963 O O . ASN A 1 119 ? 17.332 -1.661 8.303 1.00 91.12 119 ASN A O 1
ATOM 967 N N . PRO A 1 120 ? 18.618 -2.278 10.046 1.00 87.12 120 PRO A N 1
ATOM 968 C CA . PRO A 1 120 ? 18.993 -0.915 10.447 1.00 87.12 120 PRO A CA 1
ATOM 969 C C . PRO A 1 120 ? 19.745 -0.121 9.364 1.00 87.12 120 PRO A C 1
ATOM 971 O O . PRO A 1 120 ? 19.779 1.100 9.423 1.00 87.12 120 PRO A O 1
ATOM 974 N N . ASP A 1 121 ? 20.307 -0.804 8.363 1.00 85.75 121 ASP A N 1
ATOM 975 C CA . ASP A 1 121 ? 20.986 -0.180 7.219 1.00 85.75 121 ASP A CA 1
ATOM 976 C C . ASP A 1 121 ? 20.069 -0.033 5.985 1.00 85.75 121 ASP A C 1
ATOM 978 O O . ASP A 1 121 ? 20.525 0.347 4.906 1.00 85.75 121 ASP A O 1
ATOM 982 N N . LEU A 1 122 ? 18.784 -0.400 6.096 1.00 90.06 122 LEU A N 1
ATOM 983 C CA . LEU A 1 122 ? 17.828 -0.276 4.998 1.00 90.06 122 LEU A CA 1
ATOM 984 C C . LEU A 1 122 ? 17.384 1.177 4.850 1.00 90.06 122 LEU A C 1
ATOM 986 O O . LEU A 1 122 ? 16.750 1.734 5.744 1.00 90.06 122 LEU A O 1
ATOM 990 N N . THR A 1 123 ? 17.627 1.731 3.675 1.00 89.44 123 THR A N 1
ATOM 991 C CA . THR A 1 123 ? 17.085 3.008 3.216 1.00 89.44 123 THR A CA 1
ATOM 992 C C . THR A 1 123 ? 16.299 2.785 1.932 1.00 89.44 123 THR A C 1
ATOM 994 O O . THR A 1 123 ? 16.575 1.843 1.183 1.00 89.44 123 THR A O 1
ATOM 997 N N . VAL A 1 124 ? 15.301 3.631 1.690 1.00 90.50 124 VAL A N 1
ATOM 998 C CA . VAL A 1 124 ? 14.566 3.690 0.428 1.00 90.50 124 VAL A CA 1
ATOM 999 C C . VAL A 1 124 ? 14.466 5.146 -0.006 1.00 90.50 124 VAL A C 1
ATOM 1001 O O . VAL A 1 124 ? 13.800 5.955 0.647 1.00 90.50 124 VAL A O 1
ATOM 1004 N N . ASP A 1 125 ? 15.105 5.460 -1.127 1.00 86.81 125 ASP A N 1
ATOM 1005 C CA . ASP A 1 125 ? 15.031 6.775 -1.753 1.00 86.81 125 ASP A CA 1
ATOM 1006 C C . ASP A 1 125 ? 13.835 6.830 -2.711 1.00 86.81 125 ASP A C 1
ATOM 1008 O O . ASP A 1 125 ? 13.495 5.853 -3.382 1.00 86.81 125 ASP A O 1
ATOM 1012 N N . ASP A 1 126 ? 13.172 7.987 -2.748 1.00 85.62 126 ASP A N 1
ATOM 1013 C CA . ASP A 1 126 ? 11.825 8.153 -3.315 1.00 85.62 126 ASP A CA 1
ATOM 1014 C C . ASP A 1 126 ? 10.797 7.156 -2.751 1.00 85.62 126 ASP A C 1
ATOM 1016 O O . ASP A 1 126 ? 10.012 6.545 -3.476 1.00 85.62 126 ASP A O 1
ATOM 1020 N N . PHE A 1 127 ? 10.818 6.954 -1.427 1.00 90.75 127 PHE A N 1
ATOM 1021 C CA . PHE A 1 127 ? 9.918 6.013 -0.766 1.00 90.75 127 PHE A CA 1
ATOM 1022 C C . PHE A 1 127 ? 8.448 6.399 -0.969 1.00 90.75 127 PHE A C 1
ATOM 1024 O O . PHE A 1 127 ? 7.934 7.353 -0.385 1.00 90.75 127 PHE A O 1
ATOM 1031 N N . GLN A 1 128 ? 7.750 5.626 -1.792 1.00 92.00 128 GLN A N 1
ATOM 1032 C CA . GLN A 1 128 ? 6.356 5.856 -2.144 1.00 92.00 128 GLN A CA 1
ATOM 1033 C C . GLN A 1 128 ? 5.631 4.537 -2.397 1.00 92.00 128 GLN A C 1
ATOM 1035 O O . GLN A 1 128 ? 6.231 3.468 -2.544 1.00 92.00 128 GLN A O 1
ATOM 1040 N N . GLY A 1 129 ? 4.310 4.608 -2.439 1.00 95.00 129 GLY A N 1
ATOM 1041 C CA . GLY A 1 129 ? 3.474 3.455 -2.692 1.00 95.00 129 GLY A CA 1
ATOM 1042 C C . GLY A 1 129 ? 2.150 3.819 -3.332 1.00 95.00 129 GLY A C 1
ATOM 1043 O O . GLY A 1 129 ? 1.850 4.978 -3.606 1.00 95.00 129 GLY A O 1
ATOM 1044 N N . ILE A 1 130 ? 1.343 2.788 -3.522 1.00 95.44 130 ILE A N 1
ATOM 1045 C CA . ILE A 1 130 ? -0.052 2.887 -3.927 1.00 95.44 130 ILE A CA 1
ATOM 1046 C C . ILE A 1 130 ? -0.914 2.025 -3.017 1.00 95.44 130 ILE A C 1
ATOM 1048 O O . ILE A 1 130 ? -0.516 0.921 -2.634 1.00 95.44 130 ILE A O 1
ATOM 1052 N N . ILE A 1 131 ? -2.102 2.521 -2.688 1.00 96.12 131 ILE A N 1
ATOM 1053 C CA . ILE A 1 131 ? -3.110 1.795 -1.916 1.00 96.12 131 ILE A CA 1
ATOM 1054 C C . ILE A 1 131 ? -4.260 1.443 -2.849 1.00 96.12 131 ILE A C 1
ATOM 1056 O O . ILE A 1 131 ? -4.813 2.316 -3.518 1.00 96.12 131 ILE A O 1
ATOM 1060 N N . ASP A 1 132 ? -4.594 0.158 -2.929 1.00 94.31 132 ASP A N 1
ATOM 1061 C CA . ASP A 1 132 ? -5.759 -0.292 -3.688 1.00 94.31 132 ASP A CA 1
ATOM 1062 C C . ASP A 1 132 ? -7.075 -0.042 -2.936 1.00 94.31 132 ASP A C 1
ATOM 1064 O O . ASP A 1 132 ? -7.088 0.325 -1.764 1.00 94.31 132 ASP A O 1
ATOM 1068 N N . GLN A 1 133 ? -8.201 -0.249 -3.616 1.00 91.38 133 GLN A N 1
ATOM 1069 C CA . GLN A 1 133 ? -9.550 -0.040 -3.062 1.00 91.38 133 GLN A CA 1
ATOM 1070 C C . GLN A 1 133 ? -9.839 -0.878 -1.813 1.00 91.38 133 GLN A C 1
ATOM 1072 O O . GLN A 1 133 ? -10.676 -0.515 -0.991 1.00 91.38 133 GLN A O 1
ATOM 1077 N N . ASP A 1 134 ? -9.155 -2.013 -1.677 1.00 90.62 134 ASP A N 1
ATOM 1078 C CA . ASP A 1 134 ? -9.287 -2.919 -0.547 1.00 90.62 134 ASP A CA 1
ATOM 1079 C C . ASP A 1 134 ? -8.368 -2.523 0.622 1.00 90.62 134 ASP A C 1
ATOM 1081 O O . ASP A 1 134 ? -8.361 -3.211 1.652 1.00 90.62 134 ASP A O 1
ATOM 1085 N N . GLY A 1 135 ? -7.600 -1.439 0.487 1.00 92.88 135 GLY A N 1
ATOM 1086 C CA . GLY A 1 135 ? -6.640 -0.924 1.459 1.00 92.88 135 GLY A CA 1
ATOM 1087 C C . GLY A 1 135 ? -5.293 -1.642 1.458 1.00 92.88 135 GLY A C 1
ATOM 1088 O O . GLY A 1 135 ? -4.517 -1.498 2.402 1.00 92.88 135 GLY A O 1
ATOM 1089 N N . GLN A 1 136 ? -4.983 -2.444 0.445 1.00 95.94 136 GLN A N 1
ATOM 1090 C CA . GLN A 1 136 ? -3.693 -3.112 0.329 1.00 95.94 136 GLN A CA 1
ATOM 1091 C C . GLN A 1 136 ? -2.633 -2.125 -0.181 1.00 95.94 136 GLN A C 1
ATOM 1093 O O . GLN A 1 136 ? -2.767 -1.556 -1.261 1.00 95.94 136 GLN A O 1
ATOM 1098 N N . LEU A 1 137 ? -1.553 -1.958 0.588 1.00 97.25 137 LEU A N 1
ATOM 1099 C CA . LEU A 1 137 ? -0.411 -1.117 0.213 1.00 97.25 137 LEU A CA 1
ATOM 1100 C C . LEU A 1 137 ? 0.605 -1.901 -0.631 1.00 97.25 137 LEU A C 1
ATOM 1102 O O . LEU A 1 137 ? 0.929 -3.050 -0.305 1.00 97.25 137 LEU A O 1
ATOM 1106 N N . TYR A 1 138 ? 1.137 -1.249 -1.666 1.00 97.62 138 TYR A N 1
ATOM 1107 C CA . TYR A 1 138 ? 2.249 -1.719 -2.491 1.00 97.62 138 TYR A CA 1
ATOM 1108 C C . TYR A 1 138 ? 3.309 -0.625 -2.630 1.00 97.62 138 TYR A C 1
ATOM 1110 O O . TYR A 1 138 ? 2.967 0.508 -2.953 1.00 97.62 138 TYR A O 1
ATOM 1118 N N . ILE A 1 139 ? 4.584 -0.967 -2.442 1.00 97.12 139 ILE A N 1
ATOM 1119 C CA . ILE A 1 139 ? 5.709 -0.058 -2.700 1.00 97.12 139 ILE A CA 1
ATOM 1120 C C . ILE A 1 139 ? 6.042 -0.069 -4.189 1.00 97.12 139 ILE A C 1
ATOM 1122 O O . ILE A 1 139 ? 6.089 -1.138 -4.810 1.00 97.12 139 ILE A O 1
ATOM 1126 N N . ILE A 1 140 ? 6.241 1.120 -4.753 1.00 94.81 140 ILE A N 1
ATOM 1127 C CA . ILE A 1 140 ? 6.504 1.324 -6.179 1.00 94.81 140 ILE A CA 1
ATOM 1128 C C . ILE A 1 140 ? 7.666 2.286 -6.382 1.00 94.81 140 ILE A C 1
ATOM 1130 O O . ILE A 1 140 ? 7.972 3.077 -5.497 1.00 94.81 140 ILE A O 1
ATOM 1134 N N . ASP A 1 141 ? 8.273 2.204 -7.564 1.00 88.94 141 ASP A N 1
ATOM 1135 C CA . ASP A 1 141 ? 9.192 3.205 -8.108 1.00 88.94 141 ASP A CA 1
ATOM 1136 C C . ASP A 1 141 ? 10.273 3.725 -7.129 1.00 88.94 141 ASP A C 1
ATOM 1138 O O . ASP A 1 141 ? 10.452 4.938 -7.034 1.00 88.94 141 ASP A O 1
ATOM 1142 N N . PRO A 1 142 ? 11.001 2.858 -6.388 1.00 90.56 142 PRO A N 1
ATOM 1143 C CA . PRO A 1 142 ? 12.132 3.314 -5.587 1.00 90.56 142 PRO A CA 1
ATOM 1144 C C . PRO A 1 142 ? 13.284 3.762 -6.497 1.00 90.56 142 PRO A C 1
ATOM 1146 O O . PRO A 1 142 ? 13.585 3.096 -7.493 1.00 90.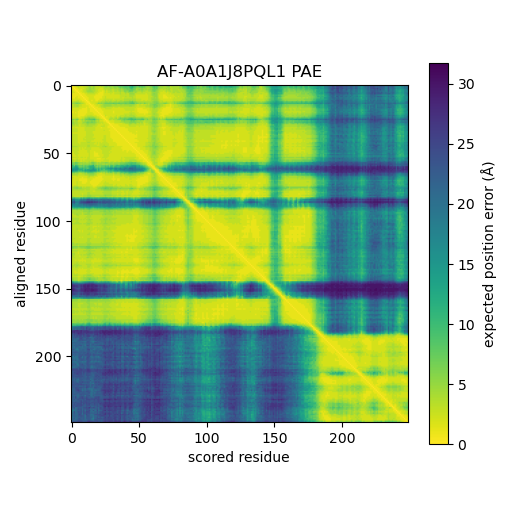56 142 PRO A O 1
ATOM 1149 N N . ILE A 1 143 ? 13.961 4.849 -6.122 1.00 85.19 143 ILE A N 1
ATOM 1150 C CA . ILE A 1 143 ? 15.178 5.313 -6.808 1.00 85.19 143 ILE A CA 1
ATOM 1151 C C . ILE A 1 143 ? 16.404 4.534 -6.317 1.00 85.19 143 ILE A C 1
ATOM 1153 O O . ILE A 1 143 ? 17.230 4.122 -7.131 1.00 85.19 143 ILE A O 1
ATOM 1157 N N . ASP A 1 144 ? 16.497 4.280 -5.011 1.00 84.25 144 ASP A N 1
ATOM 1158 C CA . ASP A 1 144 ? 17.558 3.467 -4.406 1.00 84.25 144 ASP A CA 1
ATOM 1159 C C . ASP A 1 144 ? 17.030 2.666 -3.209 1.00 84.25 144 ASP A C 1
ATOM 1161 O O . ASP A 1 144 ? 16.067 3.069 -2.552 1.00 84.25 144 ASP A O 1
ATOM 1165 N N . VAL A 1 145 ? 17.637 1.504 -2.957 1.00 82.75 145 VAL A N 1
ATOM 1166 C CA . VAL A 1 145 ? 17.325 0.605 -1.840 1.00 82.75 145 VAL A CA 1
ATOM 1167 C C . VAL A 1 145 ? 18.623 0.057 -1.246 1.00 82.75 145 VAL A C 1
ATOM 1169 O O . VAL A 1 145 ? 19.302 -0.774 -1.855 1.00 82.75 145 VAL A O 1
ATOM 1172 N N . GLY A 1 146 ? 18.903 0.446 -0.002 1.00 74.19 146 GLY A N 1
ATOM 1173 C CA . GLY A 1 146 ? 20.027 -0.043 0.798 1.00 74.19 146 GLY A CA 1
ATOM 1174 C C . GLY A 1 146 ? 21.290 0.825 0.754 1.00 74.19 146 GLY A C 1
ATOM 1175 O O . GLY A 1 146 ? 21.321 1.921 0.215 1.00 74.19 146 GLY A O 1
ATOM 1176 N N . ASN A 1 147 ? 22.366 0.294 1.340 1.00 56.88 147 ASN A N 1
ATOM 1177 C CA . ASN A 1 147 ? 23.642 0.982 1.580 1.00 56.88 147 ASN A CA 1
ATOM 1178 C C . ASN A 1 147 ? 24.599 0.970 0.358 1.00 56.88 147 ASN A C 1
ATOM 1180 O O . ASN A 1 147 ? 25.817 0.933 0.522 1.00 56.88 147 ASN A O 1
ATOM 1184 N N . THR A 1 148 ? 24.085 0.865 -0.877 1.00 47.25 148 THR A N 1
ATOM 1185 C CA . THR A 1 148 ? 24.909 0.538 -2.067 1.00 47.25 148 THR A CA 1
ATOM 1186 C C . THR A 1 148 ? 25.437 1.723 -2.869 1.00 47.25 148 THR A C 1
ATOM 1188 O O . THR A 1 148 ? 26.087 1.506 -3.892 1.00 47.25 148 THR A O 1
ATOM 1191 N N . SER A 1 149 ? 25.226 2.961 -2.436 1.00 39.19 149 SER A N 1
ATOM 1192 C CA . SER A 1 149 ? 25.762 4.105 -3.166 1.00 39.19 149 SER A CA 1
ATOM 1193 C C . SER A 1 149 ? 27.208 4.410 -2.721 1.00 39.19 149 SER A C 1
ATOM 1195 O O . SER A 1 149 ? 27.497 4.685 -1.554 1.00 39.19 149 SER A O 1
ATOM 1197 N N . GLU A 1 150 ? 28.141 4.397 -3.682 1.00 45.47 150 GLU A N 1
ATOM 1198 C CA . GLU A 1 150 ? 29.509 4.936 -3.545 1.00 45.47 150 GLU A CA 1
ATOM 1199 C C . GLU A 1 150 ? 29.524 6.449 -3.218 1.00 45.47 150 GLU A C 1
ATOM 1201 O O . GLU A 1 150 ? 30.590 7.038 -3.027 1.00 45.47 150 GLU A O 1
ATOM 1206 N N . TYR A 1 151 ? 28.354 7.089 -3.118 1.00 40.59 151 TYR A N 1
ATOM 1207 C CA . TYR A 1 151 ? 28.181 8.478 -2.727 1.00 40.59 151 TYR A CA 1
ATOM 1208 C C . TYR A 1 151 ? 27.721 8.554 -1.270 1.00 40.59 151 TYR A C 1
ATOM 1210 O O . TYR A 1 151 ? 26.582 8.265 -0.920 1.00 40.59 151 TYR A O 1
ATOM 1218 N N . THR A 1 152 ? 28.639 8.952 -0.396 1.00 37.31 152 THR A N 1
ATOM 1219 C CA . THR A 1 152 ? 28.401 9.169 1.033 1.00 37.31 152 THR A CA 1
ATOM 1220 C C . THR A 1 152 ? 27.478 10.373 1.264 1.00 37.31 152 THR A C 1
ATOM 1222 O O . THR A 1 152 ? 27.953 11.489 1.481 1.00 37.31 152 THR A O 1
ATOM 1225 N N . LEU A 1 153 ? 26.166 10.159 1.214 1.00 44.53 153 LEU A N 1
ATOM 1226 C CA . LEU A 1 153 ? 25.206 10.919 2.017 1.00 44.53 153 LEU A CA 1
ATOM 1227 C C . LEU A 1 153 ? 25.061 10.197 3.365 1.00 44.53 153 LEU A C 1
ATOM 1229 O O . LEU A 1 153 ? 25.287 8.994 3.449 1.00 44.53 153 LEU A O 1
ATOM 1233 N N . ASP A 1 154 ? 24.787 10.923 4.446 1.00 51.16 154 ASP A N 1
ATOM 1234 C CA . ASP A 1 154 ? 24.707 10.353 5.797 1.00 51.16 154 ASP A CA 1
ATOM 1235 C C . ASP A 1 154 ? 23.472 9.436 5.933 1.00 51.16 154 ASP A C 1
ATOM 1237 O O . ASP A 1 154 ? 22.396 9.862 6.352 1.00 51.16 154 ASP A O 1
ATOM 1241 N N . TYR A 1 155 ? 23.628 8.167 5.535 1.00 51.19 155 TYR A N 1
ATOM 1242 C CA . TYR A 1 155 ? 22.573 7.147 5.434 1.00 51.19 155 TYR A CA 1
ATOM 1243 C C . TYR A 1 155 ? 21.794 6.905 6.731 1.00 51.19 155 TYR A C 1
ATOM 1245 O O . TYR A 1 155 ? 20.650 6.450 6.677 1.00 51.19 155 TYR A O 1
ATOM 1253 N N . SER A 1 156 ? 22.384 7.229 7.888 1.00 53.69 156 SER A N 1
ATOM 1254 C CA . SER A 1 156 ? 21.722 7.086 9.189 1.00 53.69 156 SER A CA 1
ATOM 1255 C C . SER A 1 156 ? 20.457 7.944 9.282 1.00 53.69 156 SER A C 1
ATOM 1257 O O . SER A 1 156 ? 19.440 7.500 9.812 1.00 53.69 156 SER A O 1
ATOM 1259 N N . THR A 1 157 ? 20.480 9.127 8.661 1.00 59.72 157 THR A N 1
ATOM 1260 C CA . THR A 1 157 ? 19.335 10.043 8.638 1.00 59.72 157 THR A CA 1
ATOM 1261 C C . THR A 1 157 ? 18.195 9.519 7.761 1.00 59.72 157 THR A C 1
ATOM 1263 O O . THR A 1 157 ? 17.040 9.589 8.173 1.00 59.72 157 THR A O 1
ATOM 1266 N N . ASN A 1 158 ? 18.488 8.899 6.611 1.00 76.56 158 ASN A N 1
ATOM 1267 C CA . ASN A 1 158 ? 17.458 8.377 5.703 1.00 76.56 158 ASN A CA 1
ATOM 1268 C C . ASN A 1 158 ? 16.705 7.178 6.291 1.00 76.56 158 ASN A C 1
ATOM 1270 O O . ASN A 1 158 ? 15.490 7.079 6.119 1.00 76.56 158 ASN A O 1
ATOM 1274 N N . HIS A 1 159 ? 17.391 6.289 7.017 1.00 87.50 159 HIS A N 1
ATOM 1275 C CA . HIS A 1 159 ? 16.736 5.164 7.687 1.00 87.50 159 HIS A CA 1
ATOM 1276 C C . HIS A 1 159 ? 15.739 5.652 8.745 1.00 87.50 159 HIS A C 1
ATOM 1278 O O . HIS A 1 159 ? 14.568 5.260 8.746 1.00 87.50 159 HIS A O 1
ATOM 1284 N N . GLU A 1 160 ? 16.202 6.537 9.631 1.00 86.12 160 GLU A N 1
ATOM 1285 C CA . GLU A 1 160 ? 15.377 7.114 10.690 1.00 86.12 160 GLU A CA 1
ATOM 1286 C C . GLU A 1 160 ? 14.201 7.910 10.109 1.00 86.12 160 GLU A C 1
ATOM 1288 O O . GLU A 1 160 ? 13.077 7.768 10.590 1.00 86.12 160 GLU A O 1
ATOM 1293 N N . LEU A 1 161 ? 14.422 8.667 9.027 1.00 86.19 161 LEU A N 1
ATOM 1294 C CA . LEU A 1 161 ? 13.375 9.389 8.298 1.00 86.19 161 LEU A CA 1
ATOM 1295 C C . LEU A 1 161 ? 12.347 8.446 7.663 1.00 86.19 161 LEU A C 1
ATOM 1297 O O . LEU A 1 161 ? 11.145 8.668 7.814 1.00 86.19 161 LEU A O 1
ATOM 1301 N N . ASN A 1 162 ? 12.776 7.373 6.989 1.00 90.31 162 ASN A N 1
ATOM 1302 C CA . ASN A 1 162 ? 11.853 6.381 6.432 1.00 90.31 162 ASN A CA 1
ATOM 1303 C C . ASN A 1 162 ? 10.978 5.765 7.535 1.00 90.31 162 ASN A C 1
ATOM 1305 O O . ASN A 1 162 ? 9.759 5.658 7.371 1.00 90.31 162 ASN A O 1
ATOM 1309 N N . LEU A 1 163 ? 11.573 5.389 8.672 1.00 90.56 163 LEU A N 1
ATOM 1310 C CA . LEU A 1 163 ? 10.831 4.817 9.795 1.00 90.56 163 LEU A CA 1
ATOM 1311 C C . LEU A 1 163 ? 9.878 5.839 10.432 1.00 90.56 163 LEU A C 1
ATOM 1313 O O . LEU A 1 163 ? 8.716 5.514 10.683 1.00 90.56 163 LEU A O 1
ATOM 1317 N N . PHE A 1 164 ? 10.340 7.071 10.646 1.00 88.69 164 PHE A N 1
ATOM 1318 C CA . PHE A 1 164 ? 9.526 8.171 11.161 1.00 88.69 164 PHE A CA 1
ATOM 1319 C C . PHE A 1 164 ? 8.310 8.433 10.266 1.00 88.69 164 PHE A C 1
ATOM 1321 O O . PHE A 1 164 ? 7.181 8.507 10.754 1.00 88.69 164 PHE A O 1
ATOM 1328 N N . ASN A 1 165 ? 8.503 8.474 8.949 1.00 89.06 165 ASN A N 1
ATOM 1329 C CA . ASN A 1 165 ? 7.410 8.678 8.006 1.00 89.06 165 ASN A CA 1
ATOM 1330 C C . ASN A 1 165 ? 6.400 7.529 8.028 1.00 89.06 165 ASN A C 1
ATOM 1332 O O . ASN A 1 165 ? 5.194 7.776 7.980 1.00 89.06 165 ASN A O 1
ATOM 1336 N N . LEU A 1 166 ? 6.854 6.280 8.175 1.00 93.00 166 LEU A N 1
ATOM 1337 C CA . LEU A 1 166 ? 5.950 5.144 8.366 1.00 93.00 166 LEU A CA 1
ATOM 1338 C C . LEU A 1 166 ? 5.145 5.255 9.667 1.00 93.00 166 LEU A C 1
ATOM 1340 O O . LEU A 1 166 ? 3.981 4.855 9.685 1.00 93.00 166 LEU A O 1
ATOM 1344 N N . MET A 1 167 ? 5.734 5.772 10.750 1.00 91.06 167 MET A N 1
ATOM 1345 C CA . MET A 1 167 ? 5.020 6.021 12.011 1.00 91.06 167 MET A CA 1
ATOM 1346 C C . MET A 1 167 ? 3.982 7.138 11.862 1.00 91.06 167 MET A C 1
ATOM 1348 O O . MET A 1 167 ? 2.860 6.999 12.342 1.00 91.06 167 MET A O 1
ATOM 1352 N N . ARG A 1 168 ? 4.312 8.214 11.145 1.00 89.31 168 ARG A N 1
ATOM 1353 C CA . ARG A 1 168 ? 3.383 9.318 10.874 1.00 89.31 168 ARG A CA 1
ATOM 1354 C C . ARG A 1 168 ? 2.210 8.888 9.991 1.00 89.31 168 ARG A C 1
ATOM 1356 O O . ARG A 1 168 ? 1.069 9.221 10.283 1.00 89.31 168 ARG A O 1
ATOM 1363 N N . VAL A 1 169 ? 2.469 8.121 8.931 1.00 91.50 169 VAL A N 1
ATOM 1364 C CA . VAL A 1 169 ? 1.419 7.552 8.064 1.00 91.50 169 VAL A CA 1
ATOM 1365 C C . VAL A 1 169 ? 0.472 6.672 8.874 1.00 91.50 169 VAL A C 1
ATOM 1367 O O . VAL A 1 169 ? -0.744 6.751 8.717 1.00 91.50 169 VAL A O 1
ATOM 1370 N N . GLU A 1 170 ? 1.025 5.855 9.770 1.00 92.38 170 GLU A N 1
ATOM 1371 C CA . GLU A 1 170 ? 0.233 5.061 10.701 1.00 92.38 170 GLU A CA 1
ATOM 1372 C C . GLU A 1 170 ? -0.658 5.951 11.583 1.00 92.38 170 GLU A C 1
ATOM 1374 O O . GLU A 1 170 ? -1.853 5.682 11.704 1.00 92.38 170 GLU A O 1
ATOM 1379 N N . GLU A 1 171 ? -0.102 7.018 12.163 1.00 89.50 171 GLU A N 1
ATOM 1380 C CA . GLU A 1 171 ? -0.839 7.973 12.993 1.00 89.50 171 GLU A CA 1
ATOM 1381 C C . GLU A 1 171 ? -1.944 8.697 12.213 1.00 89.50 171 GLU A C 1
ATOM 1383 O O . GLU A 1 171 ? -3.072 8.745 12.696 1.00 89.50 171 GLU A O 1
ATOM 1388 N N . ASP A 1 172 ? -1.678 9.181 10.998 1.00 89.75 172 ASP A N 1
ATOM 1389 C CA . ASP A 1 172 ? -2.671 9.835 10.134 1.00 89.75 172 ASP A CA 1
ATOM 1390 C C . ASP A 1 172 ? -3.867 8.910 9.854 1.00 89.75 172 ASP A C 1
ATOM 1392 O O . ASP A 1 172 ? -5.028 9.309 10.013 1.00 89.75 172 ASP A O 1
ATOM 1396 N N . ILE A 1 173 ? -3.592 7.651 9.495 1.00 89.00 173 ILE A N 1
ATOM 1397 C CA . ILE A 1 173 ? -4.624 6.633 9.258 1.00 89.00 173 ILE A CA 1
ATOM 1398 C C . ILE A 1 173 ? -5.385 6.336 10.557 1.00 89.00 173 ILE A C 1
ATOM 1400 O O . ILE A 1 173 ? -6.620 6.276 10.562 1.00 89.00 173 ILE A O 1
ATOM 1404 N N . PHE A 1 174 ? -4.678 6.185 11.681 1.00 84.69 174 PHE A N 1
ATOM 1405 C CA . PHE A 1 174 ? -5.315 5.975 12.978 1.00 84.69 174 PHE A CA 1
ATOM 1406 C C . PHE A 1 174 ? -6.187 7.150 13.387 1.00 84.69 174 PHE A C 1
ATOM 1408 O O . PHE A 1 174 ? -7.292 6.925 13.867 1.00 84.69 174 PHE A O 1
ATOM 1415 N N . GLU A 1 175 ? -5.744 8.392 13.218 1.00 83.81 175 GLU A N 1
ATOM 1416 C CA . GLU A 1 175 ? -6.523 9.575 13.561 1.00 83.81 175 GLU A CA 1
ATOM 1417 C C . GLU A 1 175 ? -7.759 9.709 12.682 1.00 83.81 175 GLU A C 1
ATOM 1419 O O . GLU A 1 175 ? -8.835 10.026 13.199 1.00 83.81 175 GLU A O 1
ATOM 1424 N N . HIS A 1 176 ? -7.634 9.429 11.386 1.00 82.75 176 HIS A N 1
ATOM 1425 C CA . HIS A 1 176 ? -8.759 9.380 10.466 1.00 82.75 176 HIS A CA 1
ATOM 1426 C C . HIS A 1 176 ? -9.784 8.327 10.916 1.00 82.75 176 HIS A C 1
ATOM 1428 O O . HIS A 1 176 ? -10.926 8.678 11.209 1.00 82.75 176 HIS A O 1
ATOM 1434 N N . HIS A 1 177 ? -9.386 7.070 11.134 1.00 73.69 177 HIS A N 1
ATOM 1435 C CA . HIS A 1 177 ? -10.309 6.035 11.628 1.00 73.69 177 HIS A CA 1
ATOM 1436 C C . HIS A 1 177 ? -10.789 6.272 13.065 1.00 73.69 177 HIS A C 1
ATOM 1438 O O . HIS A 1 177 ? -11.908 5.904 13.433 1.00 73.69 177 HIS A O 1
ATOM 1444 N N . ARG A 1 178 ? -9.998 6.953 13.897 1.00 67.56 178 ARG A N 1
ATOM 1445 C CA . ARG A 1 178 ? -10.427 7.394 15.225 1.00 67.56 178 ARG A CA 1
ATOM 1446 C C . ARG A 1 178 ? -11.531 8.437 15.116 1.00 67.56 178 ARG A C 1
ATOM 1448 O O . ARG A 1 178 ? -12.391 8.479 15.983 1.00 67.56 178 ARG A O 1
ATOM 1455 N N . ARG A 1 179 ? -11.556 9.267 14.070 1.00 55.28 179 ARG A N 1
ATOM 1456 C CA . ARG A 1 179 ? -12.685 10.174 13.793 1.00 55.28 179 ARG A CA 1
ATOM 1457 C C . ARG A 1 179 ? -13.938 9.401 13.362 1.00 55.28 179 ARG A C 1
ATOM 1459 O O . ARG A 1 179 ? -15.014 9.789 13.798 1.00 55.28 179 ARG A O 1
ATOM 1466 N N . PHE A 1 180 ? -13.792 8.268 12.668 1.00 51.25 180 PHE A N 1
ATOM 1467 C CA . PHE A 1 180 ? -14.895 7.336 12.366 1.00 51.25 180 PHE A CA 1
ATOM 1468 C C . PHE A 1 180 ? -15.380 6.503 13.560 1.00 51.25 180 PHE A C 1
ATOM 1470 O O . PHE A 1 180 ? -16.462 5.931 13.497 1.00 51.25 180 PHE A O 1
ATOM 1477 N N . THR A 1 181 ? -14.618 6.442 14.653 1.00 50.50 181 THR A N 1
ATOM 1478 C CA . THR A 1 181 ? -15.014 5.774 15.912 1.00 50.50 181 THR A CA 1
ATOM 1479 C C . THR A 1 181 ? -15.276 6.756 17.061 1.00 50.50 181 THR A C 1
ATOM 1481 O O . THR A 1 181 ? -15.721 6.361 18.141 1.00 50.50 181 THR A O 1
ATOM 1484 N N . LYS A 1 182 ? -15.022 8.057 16.858 1.00 51.19 182 LYS A N 1
ATOM 1485 C CA . LYS A 1 182 ? -15.415 9.123 17.787 1.00 51.19 182 LYS A CA 1
ATOM 1486 C C . LYS A 1 182 ? -16.934 9.281 17.731 1.00 51.19 182 LYS A C 1
ATOM 1488 O O . LYS A 1 182 ? -17.533 9.092 16.684 1.00 51.19 182 LYS A O 1
ATOM 1493 N N . LYS A 1 183 ? -17.521 9.697 18.860 1.00 52.97 183 LYS A N 1
ATOM 1494 C CA . LYS A 1 183 ? -18.961 9.872 19.174 1.00 52.97 183 LYS A CA 1
ATOM 1495 C C . LYS A 1 183 ? -19.873 10.526 18.105 1.00 52.97 183 LYS A C 1
ATOM 1497 O O . LYS A 1 183 ? -21.079 10.607 18.316 1.00 52.97 183 LYS A O 1
ATOM 1502 N N . ASN A 1 184 ? -19.333 11.010 16.991 1.00 58.44 184 ASN A N 1
ATOM 1503 C CA . ASN A 1 184 ? -20.026 11.826 16.000 1.00 58.44 184 ASN A CA 1
ATOM 1504 C C . ASN A 1 184 ? -20.324 11.097 14.677 1.00 58.44 184 ASN A C 1
ATOM 1506 O O . ASN A 1 184 ? -21.010 11.686 13.852 1.00 58.44 184 ASN A O 1
ATOM 1510 N N . SER A 1 185 ? -19.816 9.879 14.456 1.00 69.19 185 SER A N 1
ATOM 1511 C CA . SER A 1 185 ? -20.161 9.069 13.280 1.00 69.19 185 SER A CA 1
ATOM 1512 C C . SER A 1 185 ? -21.380 8.193 13.549 1.00 69.19 185 SER A C 1
ATOM 1514 O O . SER A 1 185 ? -21.563 7.665 14.651 1.00 69.19 185 SER A O 1
ATOM 1516 N N . ASN A 1 186 ? -22.205 8.021 12.522 1.00 81.56 186 ASN A N 1
ATOM 1517 C CA . ASN A 1 186 ? -23.328 7.102 12.557 1.00 81.56 186 ASN A CA 1
ATOM 1518 C C . ASN A 1 186 ? -22.800 5.680 12.404 1.00 81.56 186 ASN A C 1
ATOM 1520 O O . ASN A 1 186 ? -22.196 5.325 11.392 1.00 81.56 186 ASN A O 1
ATOM 1524 N N . HIS A 1 187 ? -23.038 4.848 13.404 1.00 83.50 187 HIS A N 1
ATOM 1525 C CA . HIS A 1 187 ? -22.447 3.525 13.498 1.00 83.50 187 HIS A CA 1
ATOM 1526 C C . HIS A 1 187 ? -23.519 2.471 13.744 1.00 83.50 187 HIS A C 1
ATOM 1528 O O . HIS A 1 187 ? -24.354 2.630 14.637 1.00 83.50 187 HIS A O 1
ATOM 1534 N N . ILE A 1 188 ? -23.486 1.387 12.971 1.00 89.38 188 ILE A N 1
ATOM 1535 C CA . ILE A 1 188 ? -24.373 0.240 13.167 1.00 89.38 188 ILE A CA 1
ATOM 1536 C C . ILE A 1 188 ? -23.564 -1.001 13.542 1.00 89.38 188 ILE A C 1
ATOM 1538 O O . ILE A 1 188 ? -22.638 -1.395 12.837 1.00 89.38 188 ILE A O 1
ATOM 1542 N N . ILE A 1 189 ? -23.939 -1.620 14.658 1.00 90.19 189 ILE A N 1
ATOM 1543 C CA . ILE A 1 189 ? -23.342 -2.851 15.172 1.00 90.19 189 ILE A CA 1
ATOM 1544 C C . ILE A 1 189 ? -24.329 -3.986 14.928 1.00 90.19 189 ILE A C 1
ATOM 1546 O O . ILE A 1 189 ? -25.455 -3.941 15.420 1.00 90.19 189 ILE A O 1
ATOM 1550 N N . TYR A 1 190 ? -23.900 -5.013 14.204 1.00 92.75 190 TYR A N 1
ATOM 1551 C CA . TYR A 1 190 ? -24.580 -6.298 14.120 1.00 92.75 190 TYR A CA 1
ATOM 1552 C C . TYR A 1 190 ? -23.925 -7.269 15.093 1.00 92.75 190 TYR A C 1
ATOM 1554 O O . TYR A 1 190 ? -22.731 -7.528 14.984 1.00 92.75 190 TYR A O 1
ATOM 1562 N N . ILE A 1 191 ? -24.689 -7.822 16.026 1.00 94.56 191 ILE A N 1
ATOM 1563 C CA . ILE A 1 191 ? -24.191 -8.813 16.982 1.00 94.56 191 ILE A CA 1
ATOM 1564 C C . ILE A 1 191 ? -24.959 -10.121 16.856 1.00 94.56 191 ILE A C 1
ATOM 1566 O O . ILE A 1 191 ? -26.192 -10.121 16.802 1.00 94.56 191 ILE A O 1
ATOM 1570 N N . ASP A 1 192 ? -24.223 -11.228 16.795 1.00 94.56 192 ASP A N 1
ATOM 1571 C CA . ASP A 1 192 ? -24.807 -12.562 16.750 1.00 94.56 192 ASP A CA 1
ATOM 1572 C C . ASP A 1 192 ? -25.695 -12.814 17.976 1.00 94.56 192 ASP A C 1
ATOM 1574 O O . ASP A 1 192 ? -25.360 -12.470 19.115 1.00 94.56 192 ASP A O 1
ATOM 1578 N N . LYS A 1 193 ? -26.853 -13.429 17.737 1.00 95.19 193 LYS A N 1
ATOM 1579 C CA . LYS A 1 193 ? -27.858 -13.712 18.758 1.00 95.19 193 LYS A CA 1
ATOM 1580 C C . LYS A 1 193 ? -27.318 -14.565 19.898 1.00 95.19 193 LYS A C 1
ATOM 1582 O O . LYS A 1 193 ? -27.587 -14.245 21.053 1.00 95.19 193 LYS A O 1
ATOM 1587 N N . THR A 1 194 ? -26.561 -15.615 19.589 1.00 93.81 194 THR A N 1
ATOM 1588 C CA . THR A 1 194 ? -26.010 -16.512 20.607 1.00 93.81 194 THR A CA 1
ATOM 1589 C C . THR A 1 194 ? -24.960 -15.795 21.442 1.00 93.81 194 THR A C 1
ATOM 1591 O O . THR A 1 194 ? -24.947 -15.949 22.663 1.00 93.81 194 THR A O 1
ATOM 1594 N N . LEU A 1 195 ? -24.138 -14.941 20.827 1.00 92.88 195 LEU A N 1
ATOM 1595 C CA . LEU A 1 1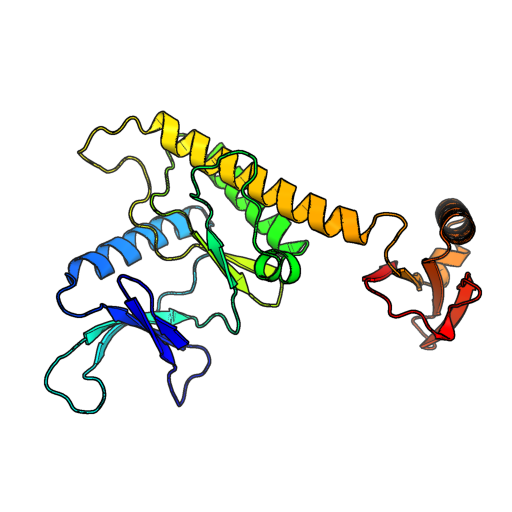95 ? -23.157 -14.134 21.546 1.00 92.88 195 LEU A CA 1
ATOM 1596 C C . LEU A 1 195 ? -23.826 -13.081 22.444 1.00 92.88 195 LEU A C 1
ATOM 1598 O O . LEU A 1 195 ? -23.442 -12.922 23.601 1.00 92.88 195 LEU A O 1
ATOM 1602 N N . TRP A 1 196 ? -24.864 -12.406 21.944 1.00 94.81 196 TRP A N 1
ATOM 1603 C CA . TRP A 1 196 ? -25.661 -11.441 22.708 1.00 94.81 196 TRP A CA 1
ATOM 1604 C C . TRP A 1 196 ? -26.340 -12.060 23.939 1.00 94.81 196 TRP A C 1
ATOM 1606 O O . TRP A 1 196 ? -26.403 -11.448 25.008 1.00 94.81 196 TRP A O 1
ATOM 1616 N N . GLU A 1 197 ? -26.870 -13.274 23.788 1.00 93.62 197 GLU A N 1
ATOM 1617 C CA . GLU A 1 197 ? -27.565 -13.998 24.855 1.00 93.62 197 GLU A CA 1
ATOM 1618 C C . GLU A 1 197 ? -26.594 -14.626 25.862 1.00 93.62 197 GLU A C 1
ATOM 1620 O O . GLU A 1 197 ? -26.926 -14.726 27.042 1.00 93.62 197 GLU A O 1
ATOM 1625 N N . SER A 1 198 ? -25.400 -15.030 25.417 1.00 95.31 198 SER A N 1
ATOM 1626 C CA . SER A 1 198 ? -24.425 -15.752 26.245 1.00 95.31 198 SER A CA 1
ATOM 1627 C C . SER A 1 198 ? -23.426 -14.858 26.984 1.00 95.31 198 SER A C 1
ATOM 1629 O O . SER A 1 198 ? -22.796 -15.330 27.932 1.00 95.31 198 SER A O 1
ATOM 1631 N N . ASN A 1 199 ? -23.258 -13.594 26.577 1.00 95.06 199 ASN A N 1
ATOM 1632 C CA . ASN A 1 199 ? -22.235 -12.699 27.120 1.00 95.06 199 ASN A CA 1
ATOM 1633 C C . ASN A 1 199 ? -22.834 -11.429 27.745 1.00 95.06 199 ASN A C 1
ATOM 1635 O O . ASN A 1 199 ? -22.987 -10.395 27.090 1.00 95.06 199 ASN A O 1
ATOM 1639 N N . ASP A 1 200 ? -23.137 -11.507 29.043 1.00 95.19 200 ASP A N 1
ATOM 1640 C CA . ASP A 1 200 ? -23.722 -10.402 29.810 1.00 95.19 200 ASP A CA 1
ATOM 1641 C C . ASP A 1 200 ? -22.816 -9.158 29.851 1.00 95.19 200 ASP A C 1
ATOM 1643 O O . ASP A 1 200 ? -23.312 -8.045 29.690 1.00 95.19 200 ASP A O 1
ATOM 1647 N N . GLU A 1 201 ? -21.496 -9.326 29.994 1.00 94.44 201 GLU A N 1
ATOM 1648 C CA . GLU A 1 201 ? -20.539 -8.209 30.063 1.00 94.44 201 GLU A CA 1
ATOM 1649 C C . GLU A 1 201 ? -20.509 -7.412 28.750 1.00 94.44 201 GLU A C 1
ATOM 1651 O O . GLU A 1 201 ? -20.602 -6.180 28.746 1.00 94.44 201 GLU A O 1
ATOM 1656 N N . LEU A 1 202 ? -20.433 -8.113 27.614 1.00 90.06 202 LEU A N 1
ATOM 1657 C CA . LEU A 1 202 ? -20.493 -7.496 26.291 1.00 90.06 202 LEU A CA 1
ATOM 1658 C C . LEU A 1 202 ? -21.842 -6.807 26.065 1.00 90.06 202 LEU A C 1
ATOM 1660 O O . LEU A 1 202 ? -21.880 -5.676 25.576 1.00 90.06 202 LEU A O 1
ATOM 1664 N N . ARG A 1 203 ? -22.941 -7.471 26.442 1.00 94.06 203 ARG A N 1
ATOM 1665 C CA . ARG A 1 203 ? -24.296 -6.930 26.319 1.00 94.06 203 ARG A CA 1
ATOM 1666 C C . ARG A 1 203 ? -24.451 -5.629 27.103 1.00 94.06 203 ARG A C 1
ATOM 1668 O O . ARG A 1 203 ? -24.917 -4.635 26.549 1.00 94.06 203 ARG A O 1
ATOM 1675 N N . GLU A 1 204 ? -24.040 -5.610 28.369 1.00 94.12 204 GLU A N 1
ATOM 1676 C CA . GLU A 1 204 ? -24.100 -4.420 29.224 1.00 94.12 204 GLU A CA 1
ATOM 1677 C C . GLU A 1 204 ? -23.250 -3.274 28.673 1.00 94.12 204 GLU A C 1
ATOM 1679 O O . GLU A 1 204 ? -23.715 -2.132 28.610 1.00 94.12 204 GLU A O 1
ATOM 1684 N N . LYS A 1 205 ? -22.032 -3.578 28.207 1.00 90.56 205 LYS A N 1
ATOM 1685 C CA . LYS A 1 205 ? -21.155 -2.596 27.566 1.00 90.56 205 LYS A CA 1
ATOM 1686 C C . LYS A 1 205 ? -21.824 -1.963 26.344 1.00 90.56 205 LYS A C 1
ATOM 1688 O O . LYS A 1 205 ? -21.885 -0.738 26.253 1.00 90.56 205 LYS A O 1
ATOM 1693 N N . LEU A 1 206 ? -22.344 -2.779 25.427 1.00 89.50 206 LEU A N 1
ATOM 1694 C CA . LEU A 1 206 ? -22.976 -2.301 24.197 1.00 89.50 206 LEU A CA 1
ATOM 1695 C C . LEU A 1 206 ? -24.246 -1.489 24.486 1.00 89.50 206 LEU A C 1
ATOM 1697 O O . LEU A 1 206 ? -24.420 -0.416 23.913 1.00 89.50 206 LEU A O 1
ATOM 1701 N N . LEU A 1 207 ? -25.097 -1.930 25.419 1.00 91.56 207 LEU A N 1
ATOM 1702 C CA . LEU A 1 207 ? -26.288 -1.174 25.827 1.00 91.56 207 LEU A CA 1
ATOM 1703 C C . LEU A 1 207 ? -25.929 0.199 26.402 1.00 91.56 207 LEU A C 1
ATOM 1705 O O . LEU A 1 207 ? -26.547 1.198 26.029 1.00 91.56 207 LEU A O 1
ATOM 1709 N N . LYS A 1 208 ? -24.911 0.266 27.267 1.00 88.44 208 LYS A N 1
ATOM 1710 C CA . LYS A 1 208 ? -24.416 1.534 27.814 1.00 88.44 208 LYS A CA 1
ATOM 1711 C C . LYS A 1 208 ? -23.894 2.449 26.706 1.00 88.44 208 LYS A C 1
ATOM 1713 O O . LYS A 1 208 ? -24.237 3.628 26.662 1.00 88.44 208 LYS A O 1
ATOM 1718 N N . GLU A 1 209 ? -23.110 1.908 25.778 1.00 81.19 209 GLU A N 1
ATOM 1719 C CA . GLU A 1 209 ? -22.598 2.674 24.642 1.00 81.19 209 GLU A CA 1
ATOM 1720 C C . GLU A 1 209 ? -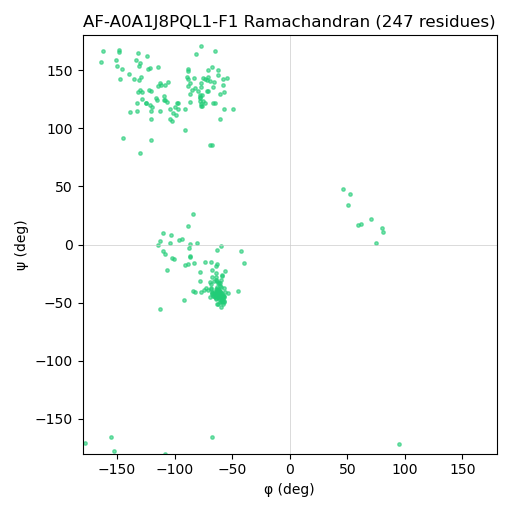23.705 3.190 23.714 1.00 81.19 209 GLU A C 1
ATOM 1722 O O . GLU A 1 209 ? -23.589 4.312 23.219 1.00 81.19 209 GLU A O 1
ATOM 1727 N N . GLY A 1 210 ? -24.758 2.399 23.483 1.00 80.81 210 GLY A N 1
ATOM 1728 C CA . GLY A 1 210 ? -25.922 2.789 22.683 1.00 80.81 210 GLY A CA 1
ATOM 1729 C C . GLY A 1 210 ? -26.773 3.873 23.349 1.00 80.81 210 GLY A C 1
ATOM 1730 O O . GLY A 1 210 ? -27.290 4.748 22.665 1.00 80.81 210 GLY A O 1
ATOM 1731 N N . GLN A 1 211 ? -26.877 3.867 24.682 1.00 80.88 211 GLN A N 1
ATOM 1732 C CA . GLN A 1 211 ? -27.57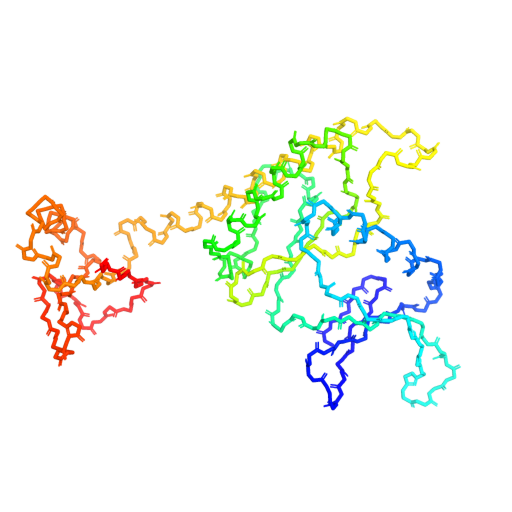3 4.918 25.438 1.00 80.88 211 GLN A CA 1
ATOM 1733 C C . GLN A 1 211 ? -26.785 6.234 25.479 1.00 80.88 211 GLN A C 1
ATOM 1735 O O . GLN A 1 211 ? -27.372 7.313 25.429 1.00 80.88 211 GLN A O 1
ATOM 1740 N N . GLU A 1 212 ? -25.456 6.162 25.578 1.00 78.81 212 GLU A N 1
ATOM 1741 C CA . GLU A 1 212 ? -24.590 7.343 25.680 1.00 78.81 212 GLU A CA 1
ATOM 1742 C C . GLU A 1 212 ? -24.249 7.982 24.319 1.00 78.81 212 GLU A C 1
ATOM 1744 O O . GLU A 1 212 ? -23.788 9.127 24.288 1.00 78.81 212 GLU A O 1
ATOM 1749 N N . ASN A 1 213 ? -24.457 7.279 23.196 1.00 72.12 213 ASN A N 1
ATOM 1750 C CA . ASN A 1 213 ? -24.195 7.785 21.844 1.00 72.12 213 ASN A CA 1
ATOM 1751 C C . ASN A 1 213 ? -25.447 7.793 20.967 1.00 72.12 213 ASN A C 1
ATOM 1753 O O . ASN A 1 213 ? -25.839 6.771 20.408 1.00 72.12 213 ASN A O 1
ATOM 1757 N N . ILE A 1 214 ? -25.960 8.994 20.703 1.00 75.06 214 ILE A N 1
ATOM 1758 C CA . ILE A 1 214 ? -27.101 9.243 19.807 1.00 75.06 214 ILE A CA 1
ATOM 1759 C C . ILE A 1 214 ? -26.863 8.860 18.335 1.00 75.06 214 ILE A C 1
ATOM 1761 O O . ILE A 1 214 ? -27.779 8.954 17.535 1.00 75.06 214 ILE A O 1
ATOM 1765 N N . ASN A 1 215 ? -25.654 8.437 17.967 1.00 80.00 215 ASN A N 1
ATOM 1766 C CA . ASN A 1 215 ? -25.302 8.053 16.599 1.00 80.00 215 ASN A CA 1
ATOM 1767 C C . ASN A 1 215 ? -25.068 6.535 16.458 1.00 80.00 215 ASN A C 1
ATOM 1769 O O . ASN A 1 215 ? -24.568 6.085 15.433 1.00 80.00 215 ASN A O 1
ATOM 1773 N N . LYS A 1 216 ? -25.394 5.720 17.476 1.00 85.31 216 LYS A N 1
ATOM 1774 C CA . LYS A 1 216 ? -25.195 4.260 17.448 1.00 85.31 216 LYS A CA 1
ATOM 1775 C C . LYS A 1 216 ? -26.510 3.490 17.329 1.00 85.31 216 LYS A C 1
ATOM 1777 O O . LYS A 1 216 ? -27.474 3.761 18.041 1.00 85.31 216 LYS A O 1
ATOM 1782 N N . VAL A 1 217 ? -26.509 2.464 16.485 1.00 90.81 217 VAL A N 1
ATOM 1783 C CA . VAL A 1 217 ? -27.595 1.487 16.350 1.00 90.81 217 VAL A CA 1
ATOM 1784 C C . VAL A 1 217 ? -27.047 0.100 16.617 1.00 90.81 217 VAL A C 1
ATOM 1786 O O . VAL A 1 217 ? -26.011 -0.276 16.076 1.00 90.81 217 VAL A O 1
ATOM 1789 N N . ILE A 1 218 ? -27.753 -0.671 17.438 1.00 92.81 218 ILE A N 1
ATOM 1790 C CA . ILE A 1 218 ? -27.381 -2.049 17.752 1.00 92.81 218 ILE A CA 1
ATOM 1791 C C . ILE A 1 218 ? -28.473 -2.956 17.215 1.00 92.81 218 ILE A C 1
ATOM 1793 O O . ILE A 1 218 ? -29.647 -2.808 17.560 1.00 92.81 218 ILE A O 1
ATOM 1797 N N . VAL A 1 219 ? -28.073 -3.902 16.376 1.00 95.12 219 VAL A N 1
ATOM 1798 C CA . VAL A 1 219 ? -28.938 -4.905 15.771 1.00 95.12 219 VAL A CA 1
ATOM 1799 C C . VAL A 1 219 ? -28.446 -6.274 16.199 1.00 95.12 219 VAL A C 1
ATOM 1801 O O . VAL A 1 219 ? -27.333 -6.681 15.881 1.00 95.12 219 VAL A O 1
ATOM 1804 N N . GLN A 1 220 ? -29.294 -7.009 16.899 1.00 96.00 220 GLN A N 1
ATOM 1805 C CA . GLN A 1 220 ? -29.087 -8.433 17.093 1.00 96.00 220 GLN A CA 1
ATOM 1806 C C . GLN A 1 220 ? -29.491 -9.153 15.804 1.00 96.00 220 GLN A C 1
ATOM 1808 O O . GLN A 1 220 ? -30.541 -8.841 15.236 1.00 96.00 220 GLN A O 1
ATOM 1813 N N . TYR A 1 221 ? -28.689 -10.107 15.340 1.00 95.94 221 TYR A N 1
ATOM 1814 C CA . TYR A 1 221 ? -29.045 -10.939 14.193 1.00 95.94 221 TYR A CA 1
ATOM 1815 C C . TYR A 1 221 ? -28.871 -12.427 14.500 1.00 95.94 221 TYR A C 1
ATOM 1817 O O . TYR A 1 221 ? -27.962 -12.829 15.220 1.00 95.94 221 TYR A O 1
ATOM 1825 N N . ASP A 1 222 ? -29.756 -13.249 13.951 1.00 94.06 222 ASP A N 1
ATOM 1826 C CA . ASP A 1 222 ? -29.679 -14.705 14.025 1.00 94.06 222 ASP A CA 1
ATOM 1827 C C . ASP A 1 222 ? -29.079 -15.227 12.714 1.00 94.06 222 ASP A C 1
ATOM 1829 O O . ASP A 1 222 ? -29.690 -15.114 11.650 1.00 94.06 222 ASP A O 1
ATOM 1833 N N . ALA A 1 223 ? -27.859 -15.769 12.764 1.00 84.56 223 ALA A N 1
ATOM 1834 C CA . ALA A 1 223 ? -27.164 -16.249 11.571 1.00 84.56 223 ALA A CA 1
ATOM 1835 C C . ALA A 1 223 ? -27.876 -17.431 10.880 1.00 84.56 223 ALA A C 1
ATOM 1837 O O . ALA A 1 223 ? -27.680 -17.645 9.683 1.00 84.56 223 ALA A O 1
ATOM 1838 N N . LEU A 1 224 ? -28.692 -18.200 11.613 1.00 88.75 224 LEU A N 1
ATOM 1839 C CA . LEU A 1 224 ? -29.386 -19.380 11.093 1.00 88.75 224 LEU A CA 1
ATOM 1840 C C . LEU A 1 224 ? -30.687 -19.002 10.386 1.00 88.75 224 LEU A C 1
ATOM 1842 O O . LEU A 1 224 ? -31.017 -19.584 9.352 1.00 88.75 224 LEU A O 1
ATOM 1846 N N . THR A 1 225 ? -31.433 -18.046 10.942 1.00 93.12 225 THR A N 1
ATOM 1847 C CA . THR A 1 225 ? -32.743 -17.634 10.408 1.00 93.12 225 THR A CA 1
ATOM 1848 C C . THR A 1 225 ? -32.685 -16.350 9.581 1.00 93.12 225 THR A C 1
ATOM 1850 O O . THR A 1 225 ? -33.642 -16.036 8.873 1.00 93.12 225 THR A O 1
ATOM 1853 N N . ASN A 1 226 ? -31.566 -15.620 9.639 1.00 86.88 226 ASN A N 1
ATOM 1854 C CA . ASN A 1 226 ? -31.383 -14.278 9.083 1.00 86.88 226 ASN A CA 1
ATOM 1855 C C . ASN A 1 226 ? -32.361 -13.231 9.666 1.00 86.88 226 ASN A C 1
ATOM 1857 O O . ASN A 1 226 ? -32.548 -12.156 9.089 1.00 86.88 226 ASN A O 1
ATOM 1861 N N . GLU A 1 227 ? -32.992 -13.531 10.806 1.00 94.31 227 GLU A N 1
ATOM 1862 C CA . GLU A 1 227 ? -33.826 -12.579 11.537 1.00 94.31 227 GLU A CA 1
ATOM 1863 C C . GLU A 1 227 ? -32.964 -11.492 12.183 1.00 94.31 227 GLU A C 1
ATOM 1865 O O . GLU A 1 227 ? -31.847 -11.744 12.639 1.00 94.31 227 GLU A O 1
ATOM 1870 N N . LYS A 1 228 ? -33.488 -10.264 12.217 1.00 96.12 228 LYS A N 1
ATOM 1871 C CA . LYS A 1 228 ? -32.807 -9.085 12.759 1.00 96.12 228 LYS A CA 1
ATOM 1872 C C . LYS A 1 228 ? -33.739 -8.334 13.695 1.00 96.12 228 LYS A C 1
ATOM 1874 O O . LYS A 1 228 ? -34.858 -8.000 13.311 1.00 96.12 228 LYS A O 1
ATOM 1879 N N . THR A 1 229 ? -33.240 -8.005 14.878 1.00 95.81 229 THR A N 1
ATOM 1880 C CA . THR A 1 229 ? -33.968 -7.255 15.901 1.00 95.81 229 THR A CA 1
ATOM 1881 C C . THR A 1 229 ? -33.151 -6.034 16.291 1.00 95.81 229 THR A C 1
ATOM 1883 O O . THR A 1 229 ? -32.007 -6.157 16.724 1.00 95.81 229 THR A O 1
ATOM 1886 N N . ILE A 1 230 ? -33.727 -4.841 16.138 1.00 94.12 230 ILE A N 1
ATOM 1887 C CA . ILE A 1 230 ? -33.099 -3.603 16.610 1.00 94.12 230 ILE A CA 1
ATOM 1888 C C . ILE A 1 230 ? -33.212 -3.572 18.134 1.00 94.12 230 ILE A C 1
ATOM 1890 O O . ILE A 1 230 ? -34.314 -3.619 18.677 1.00 94.12 230 ILE A O 1
ATOM 1894 N N . ILE A 1 231 ? -32.071 -3.489 18.809 1.00 94.44 231 ILE A N 1
ATOM 1895 C CA . ILE A 1 231 ? -31.983 -3.434 20.268 1.00 94.44 231 ILE A CA 1
ATOM 1896 C C . ILE A 1 231 ? -31.984 -1.986 20.750 1.00 94.44 231 ILE A C 1
ATOM 1898 O O . ILE A 1 231 ? -32.738 -1.628 21.652 1.00 94.44 231 ILE A O 1
ATOM 1902 N N . THR A 1 232 ? -31.153 -1.144 20.136 1.00 91.25 232 THR A N 1
ATOM 1903 C CA . THR A 1 232 ? -31.101 0.292 20.421 1.00 91.25 232 THR A CA 1
ATOM 1904 C C . THR A 1 232 ? -31.040 1.073 19.122 1.00 91.25 232 THR A C 1
ATOM 1906 O O . THR A 1 232 ? -30.353 0.675 18.180 1.00 91.25 232 THR A O 1
ATOM 1909 N N . GLN A 1 233 ? -31.724 2.212 19.093 1.00 90.19 233 GLN A N 1
ATOM 1910 C CA . GLN A 1 233 ? -31.658 3.169 17.998 1.00 90.19 233 GLN A CA 1
ATOM 1911 C C . GLN A 1 233 ? -31.907 4.586 18.534 1.00 90.19 233 GLN A C 1
ATOM 1913 O O . GLN A 1 233 ? -32.617 4.731 19.533 1.00 90.19 233 GLN A O 1
ATOM 1918 N N . PRO A 1 234 ? -31.381 5.621 17.870 1.00 85.19 234 PRO A N 1
ATOM 1919 C CA . PRO A 1 234 ? -31.726 7.000 18.173 1.00 85.19 234 PRO A CA 1
ATOM 1920 C C . PRO A 1 234 ? -33.049 7.413 17.517 1.00 85.19 234 PRO A C 1
ATOM 1922 O O . PRO A 1 234 ? -33.534 6.767 16.585 1.00 85.19 234 PRO A O 1
ATOM 1925 N N . ASP A 1 235 ? -33.627 8.523 17.975 1.00 84.38 235 ASP A N 1
ATOM 1926 C CA . ASP A 1 235 ? -34.929 9.008 17.495 1.00 84.38 235 ASP A CA 1
ATOM 1927 C C . ASP A 1 235 ? -34.929 9.337 15.993 1.00 84.38 235 ASP A C 1
ATOM 1929 O O . ASP A 1 235 ? -35.923 9.125 15.299 1.00 84.38 235 ASP A O 1
ATOM 1933 N N . ASN A 1 236 ? -33.794 9.803 15.468 1.00 81.62 236 ASN A N 1
ATOM 1934 C CA . ASN A 1 236 ? -33.598 10.126 14.055 1.00 81.62 236 ASN A CA 1
ATOM 1935 C C . ASN A 1 236 ? -33.113 8.932 13.212 1.00 81.62 236 ASN A C 1
ATOM 1937 O O . ASN A 1 236 ? -32.653 9.138 12.093 1.00 81.62 236 ASN A O 1
ATOM 1941 N N . PHE A 1 237 ? -33.218 7.691 13.709 1.00 82.50 237 PHE A N 1
ATOM 1942 C CA . PHE A 1 237 ? -32.709 6.477 13.051 1.00 82.50 237 PHE A CA 1
ATOM 1943 C C . PHE A 1 237 ? -33.022 6.378 11.552 1.00 82.50 237 PHE A C 1
ATOM 1945 O O . PHE A 1 237 ? -32.173 5.957 10.772 1.00 82.50 237 PHE A O 1
ATOM 1952 N N . ARG A 1 238 ? -34.232 6.771 11.136 1.00 81.69 238 ARG A N 1
ATOM 1953 C CA . ARG A 1 238 ? -34.675 6.663 9.735 1.00 81.69 238 ARG A CA 1
ATOM 1954 C C . ARG A 1 238 ? -33.926 7.582 8.771 1.00 81.69 238 ARG A C 1
ATOM 1956 O O . ARG A 1 238 ? -33.910 7.292 7.581 1.00 81.69 238 ARG A O 1
ATOM 1963 N N . ASP A 1 239 ? -33.322 8.644 9.289 1.00 80.44 239 ASP A N 1
ATOM 1964 C CA . ASP A 1 239 ? -32.601 9.649 8.511 1.00 80.44 239 ASP A CA 1
ATOM 1965 C C . ASP A 1 239 ? -31.075 9.477 8.631 1.00 80.44 239 ASP A C 1
ATOM 1967 O O . ASP A 1 239 ? -30.311 10.262 8.069 1.00 80.44 239 ASP A O 1
ATOM 1971 N N . LEU A 1 240 ? -30.614 8.456 9.367 1.00 77.62 240 LEU A N 1
ATOM 1972 C CA . LEU A 1 240 ? -29.194 8.178 9.534 1.00 77.62 240 LEU A CA 1
ATOM 1973 C C . LEU A 1 240 ? -28.610 7.481 8.305 1.00 77.62 240 LEU A C 1
ATOM 1975 O O . LEU A 1 240 ? -29.074 6.427 7.872 1.00 77.62 240 LEU A O 1
ATOM 1979 N N . ILE A 1 241 ? -27.513 8.042 7.805 1.00 80.19 241 ILE A N 1
ATOM 1980 C CA . ILE A 1 241 ? -26.594 7.368 6.888 1.00 80.19 241 ILE A CA 1
ATOM 1981 C C . ILE A 1 241 ? -25.457 6.828 7.747 1.00 80.19 241 ILE A C 1
ATOM 1983 O O . ILE A 1 241 ? -24.771 7.620 8.386 1.00 80.19 241 ILE A O 1
ATOM 1987 N N . PHE A 1 242 ? -25.295 5.504 7.806 1.00 81.12 242 PHE A N 1
ATOM 1988 C CA . PHE A 1 242 ? -24.234 4.878 8.596 1.00 81.12 242 PHE A CA 1
ATOM 1989 C C . PHE A 1 242 ? -22.886 5.017 7.902 1.00 81.12 242 PHE A C 1
ATOM 1991 O O . PHE A 1 242 ? -22.709 4.547 6.781 1.00 81.12 242 PHE A O 1
ATOM 1998 N N . ASP A 1 243 ? -21.932 5.603 8.613 1.00 74.88 243 ASP A N 1
ATOM 1999 C CA . ASP A 1 243 ? -20.548 5.743 8.175 1.00 74.88 243 ASP A CA 1
ATOM 2000 C C . ASP A 1 243 ? -19.774 4.431 8.356 1.00 74.88 243 ASP A C 1
ATOM 2002 O O . ASP A 1 243 ? -18.757 4.196 7.710 1.00 74.88 243 ASP A O 1
ATOM 2006 N N . THR A 1 244 ? -20.229 3.571 9.273 1.00 75.06 244 THR A N 1
ATOM 2007 C CA . THR A 1 244 ? -19.506 2.359 9.674 1.00 75.06 244 THR A CA 1
ATOM 2008 C C . THR A 1 244 ? -20.451 1.222 10.056 1.00 75.06 244 THR A C 1
ATOM 2010 O O . THR A 1 244 ? -21.484 1.438 10.694 1.00 75.06 244 THR A O 1
ATOM 2013 N N . ILE A 1 245 ? -20.056 -0.002 9.688 1.00 82.06 245 ILE A N 1
ATOM 2014 C CA . ILE A 1 245 ? -20.731 -1.254 10.044 1.00 82.06 245 ILE A CA 1
ATOM 2015 C C . ILE A 1 245 ? -19.737 -2.132 10.807 1.00 82.06 245 ILE A C 1
ATOM 2017 O O . ILE A 1 245 ? -18.693 -2.494 10.267 1.00 82.06 245 ILE A O 1
ATOM 2021 N N . GLU A 1 246 ? -20.063 -2.489 12.045 1.00 83.62 246 GLU A N 1
ATOM 2022 C CA . GLU A 1 246 ? -19.342 -3.494 12.831 1.00 83.62 246 GLU A CA 1
ATOM 2023 C C . GLU A 1 246 ? -20.167 -4.782 12.889 1.00 83.62 246 GLU A C 1
ATOM 2025 O O . GLU A 1 246 ? -21.389 -4.737 13.022 1.00 83.62 246 GLU A O 1
ATOM 2030 N N . VAL A 1 247 ? -19.505 -5.934 12.773 1.00 84.25 247 VAL A N 1
ATOM 2031 C CA . VAL A 1 247 ? -20.136 -7.250 12.919 1.00 84.25 247 VAL A CA 1
ATOM 2032 C C . VAL A 1 247 ? -19.377 -8.029 13.987 1.00 84.25 247 VAL A C 1
ATOM 2034 O O . VAL A 1 247 ? -18.174 -8.246 13.852 1.00 84.25 247 VAL A O 1
ATOM 2037 N N . ILE A 1 248 ? -20.083 -8.437 15.038 1.00 84.50 248 ILE A N 1
ATOM 2038 C CA . ILE A 1 248 ? -19.558 -9.192 16.174 1.00 84.50 248 ILE A CA 1
ATOM 2039 C C . ILE A 1 248 ? -20.179 -10.591 16.127 1.00 84.50 248 ILE A C 1
ATOM 2041 O O . ILE A 1 248 ? -21.396 -10.732 16.265 1.00 84.50 248 ILE A O 1
ATOM 2045 N N . THR A 1 249 ? -19.345 -11.607 15.909 1.00 83.12 249 THR A N 1
ATOM 2046 C CA . THR A 1 249 ? -19.740 -13.014 15.715 1.00 83.12 249 THR A CA 1
ATOM 2047 C C . THR A 1 249 ? -18.992 -13.933 16.655 1.00 83.12 249 THR A C 1
ATOM 2049 O O . THR A 1 249 ? -17.765 -13.710 16.784 1.00 83.12 249 THR A O 1
#

Solvent-accessible surface area (backbone atoms only — not comparable to full-atom values): 13980 Å² total; per-residue (Å²): 118,52,75,56,94,61,35,34,37,40,73,43,90,93,39,80,59,34,27,38,40,27,43,43,90,92,60,64,72,64,57,62,55,50,36,53,50,37,55,47,56,41,42,76,68,68,44,54,52,67,54,77,76,46,79,46,68,49,48,65,93,78,56,91,59,74,32,48,33,38,35,30,47,46,69,68,83,48,35,78,42,80,42,56,74,85,70,66,90,83,73,69,80,52,68,70,46,50,74,32,49,44,76,52,24,50,52,46,48,51,50,50,49,49,44,42,73,77,33,79,65,46,33,59,38,66,29,29,29,35,31,25,73,83,6,50,61,25,46,47,81,45,77,44,62,44,82,78,62,95,64,89,62,76,61,70,56,50,24,53,48,44,48,50,33,47,52,49,54,47,48,50,48,48,52,53,53,44,53,65,71,36,83,82,35,30,34,37,36,38,32,30,43,66,57,54,74,72,31,65,70,62,41,53,51,51,52,51,51,38,73,75,22,78,34,31,31,35,30,39,29,34,89,88,77,70,48,74,45,79,76,42,68,35,97,63,53,92,78,60,71,67,78,43,80,46,77,50,124

Mean predicted aligned error: 11.29 Å

InterPro domains:
  IPR054555 Type III secretion system effector HopBF1-like [PF26324] (1-150)
  IPR054555 Type III secretion system effector HopBF1-like [cd20900] (1-145)

Secondary structure (DSSP, 8-state):
-EE-SSEEEEEETTEEEEEEEEEPTT--THHHHHHHHHHHHHHHTT---PPEEEEEEE-GGG-S--EEEEEEEPPTT-EEEES-----TT----HHHHHH--HHHHHHHHHHHHHHHH-TT--EET-EEEE-TT--EEEE--SEESS--SS---HHHHHHHHHHHHHHHHHHHHHHHHHHHSTTS-EEEEEEHHHHHH-HHHHHHHHHHHHH-TTEEEEEE-TTT--EEEEE--TTGGGPPPSEEEEE-

pLDDT: mean 85.79, std 12.7, range [37.31, 97.62]

Nearest PDB structures (foldseek):
  5ikw-assembly1_A  TM=4.922E-01  e=7.242E-03  Homo sapiens
  8gmd-assembly2_B  TM=5.124E-01  e=2.542E-02  Homo sapiens
  6cpy-assembly2_B  TM=3.930E-01  e=1.528E-01  Zea mays
  4cyi-assembly4_H  TM=3.106E-01  e=1.356E-01  Thermochaetoides thermophila
  6cpy-assembly1_A  TM=4.334E-01  e=7.233E-01  Zea mays